Protein AF-A0A7S2JVN2-F1 (afdb_monomer_lite)

Secondary structure (DSSP, 8-state):
-PPPP-----TTGGGGEETTEEEE--TT-S--EEEETTTT-SS-B-TTTT-TTTS-SGGGS-GGGGS-BEEE-TTT--S--EE-SSSTTSTT-EEESTTTSTTPPPHHHHHHH-TTTHHHHHHHHHHHHHHHHHHHHHHHHHHHHT-SS-PPPP--BSTT-TT-EEEGGGTTEEEETTS-EEE-SSSTTHHHHHHHHHHHHHHHHHHHHHHTTT----EEEE-SSS--EEEESEES---TT--GGGSHHHHHHHH-S-EEEEEEE-SGGGSGGGHHHHHHHHHHHHHHH--TTSEEEEEEESSSEEEES-SS-EE--HHHHHHHHHHHHTS----S---HHHHIIIIIHHHHHHHHHTT--

Structure (mmCIF, N/CA/C/O backbone):
data_AF-A0A7S2JVN2-F1
#
_entry.id   AF-A0A7S2JVN2-F1
#
loop_
_atom_site.group_PDB
_atom_site.id
_atom_site.type_symbol
_atom_site.label_atom_id
_atom_site.label_alt_id
_atom_site.label_comp_id
_atom_site.label_asym_id
_atom_site.label_entity_id
_atom_site.label_seq_id
_atom_site.pdbx_PDB_ins_code
_atom_site.Cartn_x
_atom_site.Cartn_y
_atom_site.Cartn_z
_atom_site.occupancy
_atom_site.B_iso_or_equiv
_atom_site.auth_seq_id
_atom_site.auth_comp_id
_atom_site.auth_asym_id
_atom_site.auth_atom_id
_atom_site.pdbx_PDB_model_num
ATOM 1 N N . LEU A 1 1 ? -27.022 -18.948 34.892 1.00 34.59 1 LEU A N 1
ATOM 2 C CA . LEU A 1 1 ? -27.047 -17.472 34.814 1.00 34.59 1 LEU A CA 1
ATOM 3 C C . LEU A 1 1 ? -26.107 -16.962 35.900 1.00 34.59 1 LEU A C 1
ATOM 5 O O . LEU A 1 1 ? -26.545 -16.698 37.009 1.00 34.59 1 LEU A O 1
ATOM 9 N N . GLY A 1 2 ? -24.799 -17.037 35.639 1.00 32.84 2 GLY A N 1
ATOM 10 C CA . GLY A 1 2 ? -23.768 -16.648 36.603 1.00 32.84 2 GLY A CA 1
ATOM 11 C C . GLY A 1 2 ? -23.578 -15.139 36.563 1.00 32.84 2 GLY A C 1
ATOM 12 O O . GLY A 1 2 ? -23.505 -14.572 35.477 1.00 32.84 2 GLY A O 1
ATOM 13 N N . ALA A 1 3 ? -23.564 -14.510 37.735 1.00 30.84 3 ALA A N 1
ATOM 14 C CA . ALA A 1 3 ? -23.310 -13.088 37.895 1.00 30.84 3 ALA A CA 1
ATOM 15 C C . ALA A 1 3 ? -21.910 -12.738 37.366 1.00 30.84 3 ALA A C 1
ATOM 17 O O . ALA A 1 3 ? -20.922 -13.337 37.792 1.00 30.84 3 ALA A O 1
ATOM 18 N N . TRP A 1 4 ? -21.848 -11.785 36.440 1.00 44.44 4 TRP A N 1
ATOM 19 C CA . TRP A 1 4 ? -20.611 -11.141 36.014 1.00 44.44 4 TRP A CA 1
ATOM 20 C C . TRP A 1 4 ? -20.213 -10.133 37.099 1.00 44.44 4 TRP A C 1
ATOM 22 O O . TRP A 1 4 ? -21.021 -9.256 37.408 1.00 44.44 4 TRP A O 1
ATOM 32 N N . PRO A 1 5 ? -19.034 -10.243 37.731 1.00 36.88 5 PRO A N 1
ATOM 33 C CA . PRO A 1 5 ? -18.497 -9.128 38.489 1.00 36.88 5 PRO A CA 1
ATOM 34 C C . PRO A 1 5 ? -17.926 -8.117 37.485 1.00 36.88 5 PRO A C 1
ATOM 36 O O . PRO A 1 5 ? -17.448 -8.520 36.428 1.00 36.88 5 PRO A O 1
ATOM 39 N N . PHE A 1 6 ? -17.943 -6.835 37.842 1.00 42.28 6 PHE A N 1
ATOM 40 C CA . PHE A 1 6 ? -17.435 -5.692 37.069 1.00 42.28 6 PHE A CA 1
ATOM 41 C C . PHE A 1 6 ? -18.440 -5.105 36.061 1.00 42.28 6 PHE A C 1
ATOM 43 O O . PHE A 1 6 ? -18.297 -5.226 34.847 1.00 42.28 6 PHE A O 1
ATOM 50 N N . GLU A 1 7 ? -19.439 -4.386 36.589 1.00 39.34 7 GLU A N 1
ATOM 51 C CA . GLU A 1 7 ? -19.902 -3.157 35.932 1.00 39.34 7 GLU A CA 1
ATOM 52 C C . GLU A 1 7 ? -18.666 -2.271 35.719 1.00 39.34 7 GLU A C 1
ATOM 54 O O . GLU A 1 7 ? -18.156 -1.652 36.651 1.00 39.34 7 GLU A O 1
ATOM 59 N N . LEU A 1 8 ? -18.121 -2.292 34.504 1.00 50.69 8 LEU A N 1
ATOM 60 C CA . LEU A 1 8 ? -17.175 -1.290 34.036 1.00 50.69 8 LEU A CA 1
ATOM 61 C C . LEU A 1 8 ? -17.973 -0.002 33.848 1.00 50.69 8 LEU A C 1
ATOM 63 O O . LEU A 1 8 ? -18.600 0.217 32.811 1.00 50.69 8 LEU A O 1
ATOM 67 N N . GLU A 1 9 ? -18.025 0.798 34.910 1.00 47.72 9 GLU A N 1
ATOM 68 C CA . GLU A 1 9 ? -18.594 2.137 34.870 1.00 47.72 9 GLU A CA 1
ATOM 69 C C . GLU A 1 9 ? -17.938 2.912 33.716 1.00 47.72 9 GLU A C 1
ATOM 71 O O . GLU A 1 9 ? -16.727 2.842 33.494 1.00 47.72 9 GLU A O 1
ATOM 76 N N . TRP A 1 10 ? -18.782 3.571 32.929 1.00 59.94 10 TRP A N 1
ATOM 77 C CA . TRP A 1 10 ? -18.471 4.296 31.705 1.00 59.94 10 TRP A CA 1
ATOM 78 C C . TRP A 1 10 ? -17.442 5.407 31.944 1.00 59.94 10 TRP A C 1
ATOM 80 O O . TRP A 1 10 ? -17.808 6.571 32.086 1.00 59.94 10 TRP A O 1
ATOM 90 N N . HIS A 1 11 ? -16.144 5.109 31.991 1.00 59.25 11 HIS A N 1
ATOM 91 C CA . HIS A 1 11 ? -15.176 6.182 32.201 1.00 59.25 11 HIS A CA 1
ATOM 92 C C . HIS A 1 11 ? -15.047 7.036 30.925 1.00 59.25 11 HIS A C 1
ATOM 94 O O . HIS A 1 11 ? -14.363 6.676 29.972 1.00 59.25 11 HIS A O 1
ATOM 100 N N . GLY A 1 12 ? -15.758 8.166 30.897 1.00 68.62 12 GLY A N 1
ATOM 101 C CA . GLY A 1 12 ? -15.588 9.246 29.922 1.00 68.62 12 GLY A CA 1
ATOM 102 C C . GLY A 1 12 ? -16.476 9.211 28.672 1.00 68.62 12 GLY A C 1
ATOM 103 O O . GLY A 1 12 ? -16.594 10.245 28.014 1.00 68.62 12 GLY A O 1
ATOM 104 N N . LEU A 1 13 ? -17.158 8.101 28.349 1.00 77.56 13 LEU A N 1
ATOM 105 C CA . LEU A 1 13 ? -18.079 8.076 27.196 1.00 77.56 13 LEU A CA 1
ATOM 106 C C . LEU A 1 13 ? -19.384 8.845 27.433 1.00 77.56 13 LEU A C 1
ATOM 108 O O . LEU A 1 13 ? -19.990 9.292 26.463 1.00 77.56 13 LEU A O 1
ATOM 112 N N . ASP A 1 14 ? -19.813 9.026 28.684 1.00 78.06 14 ASP A N 1
ATOM 113 C CA . ASP A 1 14 ? -21.061 9.737 29.002 1.00 78.06 14 ASP A CA 1
ATOM 114 C C . ASP A 1 14 ? -21.059 11.172 28.453 1.00 78.06 14 ASP A C 1
ATOM 116 O O . ASP A 1 14 ? -22.091 11.698 28.042 1.00 78.06 14 ASP A O 1
ATOM 120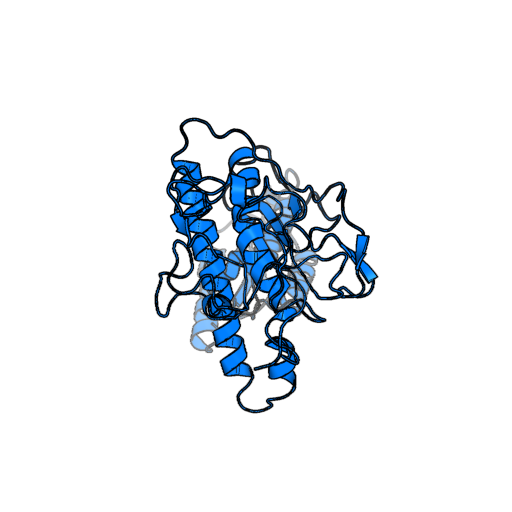 N N . ALA A 1 15 ? -19.874 11.786 28.362 1.00 81.50 15 ALA A N 1
ATOM 121 C CA . ALA A 1 15 ? -19.676 13.107 27.774 1.00 81.50 15 ALA A CA 1
ATOM 122 C C . ALA A 1 15 ? -19.863 13.143 26.242 1.00 81.50 15 ALA A C 1
ATOM 124 O O . ALA A 1 15 ? -19.844 14.222 25.652 1.00 81.50 15 ALA A O 1
ATOM 125 N N . LYS A 1 16 ? -20.009 11.984 25.591 1.00 84.38 16 LYS A N 1
ATOM 126 C CA . LYS A 1 16 ? -20.247 11.834 24.147 1.00 84.38 16 LYS A CA 1
ATOM 127 C C . LYS A 1 16 ? -21.704 11.468 23.822 1.00 84.38 16 LYS A C 1
ATOM 129 O O . LYS A 1 16 ? -22.015 11.213 22.659 1.00 84.38 16 LYS A O 1
ATOM 134 N N . LEU A 1 17 ? -22.585 11.427 24.827 1.00 86.62 17 LEU A N 1
ATOM 135 C CA . LEU A 1 17 ? -24.020 11.241 24.630 1.00 86.62 17 LEU A CA 1
ATOM 136 C C . LEU A 1 17 ? -24.676 12.555 24.177 1.00 86.62 17 LEU A C 1
ATOM 138 O O . LEU A 1 17 ? -24.645 13.553 24.895 1.00 86.62 17 LEU A O 1
ATOM 142 N N . GLU A 1 18 ? -25.330 12.533 23.021 1.00 88.81 18 GLU A N 1
ATOM 143 C CA . GLU A 1 18 ? -26.219 13.589 22.529 1.00 88.81 18 GLU A CA 1
ATOM 144 C C . GLU A 1 18 ? -27.620 12.966 22.350 1.00 88.81 18 GLU A C 1
ATOM 146 O O . GLU A 1 18 ? -27.760 11.904 21.747 1.00 88.81 18 GLU A O 1
ATOM 151 N N . ASP A 1 19 ? -28.664 13.558 22.943 1.00 88.00 19 ASP A N 1
ATOM 152 C CA . ASP A 1 19 ? -30.061 13.084 22.844 1.00 88.00 19 ASP A CA 1
ATOM 153 C C . ASP A 1 19 ? -30.266 11.570 23.091 1.00 88.00 19 ASP A C 1
ATOM 155 O O . ASP A 1 19 ? -31.069 10.896 22.440 1.00 88.00 19 ASP A O 1
ATOM 159 N N . GLY A 1 20 ? -29.535 11.016 24.065 1.00 86.12 20 GLY A N 1
ATOM 160 C CA . GLY A 1 20 ? -29.648 9.607 24.455 1.00 86.12 20 GLY A CA 1
ATOM 161 C C . GLY A 1 20 ? -28.998 8.620 23.481 1.00 86.12 20 GLY A C 1
ATOM 162 O O . GLY A 1 20 ? -29.301 7.430 23.548 1.00 86.12 20 GLY A O 1
ATOM 163 N N . HIS A 1 21 ? -28.114 9.094 22.603 1.00 89.31 21 HIS A N 1
ATOM 164 C CA . HIS A 1 21 ? -27.310 8.293 21.683 1.00 89.31 21 HIS A CA 1
ATOM 165 C C . HIS A 1 21 ? -25.850 8.734 21.765 1.00 89.31 21 HIS A C 1
ATOM 167 O O . HIS A 1 21 ? -25.559 9.887 22.068 1.00 89.31 21 HIS A O 1
ATOM 173 N N . LEU A 1 22 ? -24.914 7.824 21.514 1.00 89.94 22 LEU A N 1
ATOM 174 C CA . LEU A 1 22 ? -23.517 8.210 21.339 1.00 89.94 22 LEU A CA 1
ATOM 175 C C . LEU A 1 22 ? -23.333 8.718 19.922 1.00 89.94 22 LEU A C 1
ATOM 177 O O . LEU A 1 22 ? -23.710 8.028 18.979 1.00 89.94 22 LEU A O 1
ATOM 181 N N . VAL A 1 23 ? -22.708 9.876 19.759 1.00 88.12 23 VAL A N 1
ATOM 182 C CA . VAL A 1 23 ? -22.447 10.406 18.421 1.00 88.12 23 VAL A CA 1
ATOM 183 C C . VAL A 1 23 ? -21.019 10.069 18.024 1.00 88.12 23 VAL A C 1
ATOM 185 O O . VAL A 1 23 ? -20.055 10.680 18.490 1.00 88.12 23 VAL A O 1
ATOM 188 N N . PHE A 1 24 ? -20.874 9.080 17.144 1.00 85.06 24 PHE A N 1
ATOM 189 C CA . PHE A 1 24 ? -19.599 8.787 16.505 1.00 85.06 24 PHE A CA 1
ATOM 190 C C . PHE A 1 24 ? -19.398 9.725 15.317 1.00 85.06 24 PHE A C 1
ATOM 192 O O . PHE A 1 24 ? -20.181 9.730 14.369 1.00 85.06 24 PHE A O 1
ATOM 199 N N . ARG A 1 25 ? -18.316 10.500 15.339 1.00 80.69 25 ARG A N 1
ATOM 200 C CA . ARG A 1 25 ? -17.899 11.340 14.213 1.00 80.69 25 ARG A CA 1
ATOM 201 C C . ARG A 1 25 ? -16.566 10.799 13.712 1.00 80.69 25 ARG A C 1
ATOM 203 O O . ARG A 1 25 ? -15.567 10.970 14.415 1.00 80.69 25 ARG A O 1
ATOM 210 N N . PRO A 1 26 ? -16.517 10.127 12.546 1.00 72.81 26 PRO A N 1
ATOM 211 C CA . PRO A 1 26 ? -15.244 9.738 11.965 1.00 72.81 26 PRO A CA 1
ATOM 212 C C . PRO A 1 26 ? -14.345 10.965 11.863 1.00 72.81 26 PRO A C 1
ATOM 214 O O . PRO A 1 26 ? -14.795 12.034 11.441 1.00 72.81 26 PRO A O 1
ATOM 217 N N . MET A 1 27 ? -13.074 10.820 12.235 1.00 67.94 27 MET A N 1
ATOM 218 C CA . MET A 1 27 ? -12.103 11.887 12.013 1.00 67.94 27 MET A CA 1
ATOM 219 C C . MET A 1 27 ? -12.103 12.282 10.535 1.00 67.94 27 MET A C 1
ATOM 221 O O . MET A 1 27 ? -12.091 11.418 9.659 1.00 67.94 27 MET A O 1
ATOM 225 N N . GLY A 1 28 ? -12.157 13.583 10.255 1.00 58.00 28 GLY A N 1
ATOM 226 C CA . GLY A 1 28 ? -12.327 14.061 8.884 1.00 58.00 28 GLY A CA 1
ATOM 227 C C . GLY A 1 28 ? -13.785 14.287 8.466 1.00 5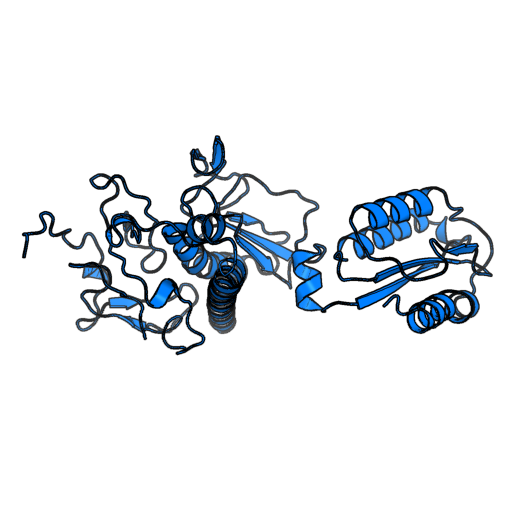8.00 28 GLY A C 1
ATOM 228 O O . GLY A 1 28 ? -14.013 14.775 7.361 1.00 58.00 28 GLY A O 1
ATOM 229 N N . SER A 1 29 ? -14.780 13.972 9.308 1.00 66.31 29 SER A N 1
ATOM 230 C CA . SER A 1 29 ? -16.203 14.094 8.972 1.00 66.31 29 SER A CA 1
ATOM 231 C C . SER A 1 29 ? -16.989 15.067 9.835 1.00 66.31 29 SER A C 1
ATOM 233 O O . SER A 1 29 ? -16.901 15.073 11.058 1.00 66.31 29 SER A O 1
ATOM 235 N N . LEU A 1 30 ? -17.810 15.878 9.161 1.00 68.31 30 LEU A N 1
ATOM 236 C CA . LEU A 1 30 ? -18.857 16.682 9.792 1.00 68.31 30 LEU A CA 1
ATOM 237 C C . LEU A 1 30 ? -20.128 15.858 10.046 1.00 68.31 30 LEU A C 1
ATOM 239 O O . LEU A 1 30 ? -21.019 16.315 10.762 1.00 68.31 30 LEU A O 1
ATOM 243 N N . VAL A 1 31 ? -20.216 14.659 9.460 1.00 78.12 31 VAL A N 1
ATOM 244 C CA . VAL A 1 31 ? -21.341 13.743 9.636 1.00 78.12 31 VAL A CA 1
ATOM 245 C C . VAL A 1 31 ? -21.119 12.940 10.913 1.00 78.12 31 VAL A C 1
ATOM 247 O O . VAL A 1 31 ? -20.130 12.219 11.045 1.00 78.12 31 VAL A O 1
ATOM 250 N N . GLY A 1 32 ? -22.047 13.091 11.855 1.00 83.69 32 GLY A N 1
ATOM 251 C CA . GLY A 1 32 ? -22.170 12.209 13.007 1.00 83.69 32 GLY A CA 1
ATOM 252 C C . GLY A 1 32 ? -23.074 11.027 12.690 1.00 83.69 32 GLY A C 1
ATOM 253 O O . GLY A 1 32 ? -24.035 11.158 11.932 1.00 83.69 32 GLY A O 1
ATOM 254 N N . TYR A 1 33 ? -22.749 9.884 13.275 1.00 87.94 33 TYR A N 1
ATOM 255 C CA . TYR A 1 33 ? -23.553 8.676 13.245 1.00 87.94 33 TYR A CA 1
ATOM 256 C C . TYR A 1 33 ? -24.020 8.356 14.656 1.00 87.94 33 TYR A C 1
ATOM 258 O O . TYR A 1 33 ? -23.214 8.332 15.591 1.00 87.94 33 TYR A O 1
ATOM 266 N N . ASP A 1 34 ? -25.311 8.076 14.782 1.00 91.75 34 ASP A N 1
ATOM 267 C CA . ASP A 1 34 ? -25.925 7.760 16.062 1.00 91.75 34 ASP A CA 1
ATOM 268 C C . ASP A 1 34 ? -25.699 6.291 16.397 1.00 91.75 34 ASP A C 1
ATOM 270 O O . ASP A 1 34 ? -26.094 5.376 15.671 1.00 91.75 34 ASP A O 1
ATOM 274 N N . TYR A 1 35 ? -25.041 6.077 17.524 1.00 91.38 35 TYR A N 1
ATOM 275 C CA . TYR A 1 35 ? -24.748 4.776 18.085 1.00 91.38 35 TYR A CA 1
ATOM 276 C C . TYR A 1 35 ? -25.598 4.576 19.345 1.00 91.38 35 TYR A C 1
ATOM 278 O O . TYR A 1 35 ? -25.913 5.544 20.048 1.00 91.38 35 TYR A O 1
ATOM 286 N N . PRO A 1 36 ? -25.985 3.330 19.675 1.00 90.69 36 PRO A N 1
ATOM 287 C CA . PRO A 1 36 ? -26.742 3.062 20.892 1.00 90.69 36 PRO A CA 1
ATOM 288 C C . PRO A 1 36 ? -26.035 3.642 22.119 1.00 90.69 36 PRO A C 1
ATOM 290 O O . PRO A 1 36 ? -24.828 3.469 22.261 1.00 90.69 36 PRO A O 1
ATOM 293 N N . ALA A 1 37 ? -26.778 4.244 23.053 1.00 87.31 37 ALA A N 1
ATOM 294 C CA . ALA A 1 37 ? -26.202 4.752 24.303 1.00 87.31 37 ALA A CA 1
ATOM 295 C C . ALA A 1 37 ? -25.486 3.687 25.137 1.00 87.31 37 ALA A C 1
ATOM 297 O O . ALA A 1 37 ? -24.803 4.047 26.080 1.00 87.31 37 ALA A O 1
ATOM 298 N N . ASN A 1 38 ? -25.649 2.397 24.820 1.00 83.94 38 ASN A N 1
ATOM 299 C CA . ASN A 1 38 ? -24.933 1.299 25.455 1.00 83.94 38 ASN A CA 1
ATOM 300 C C . ASN A 1 38 ? -23.818 0.660 24.606 1.00 83.94 38 ASN A C 1
ATOM 302 O O . ASN A 1 38 ? -23.371 -0.447 24.912 1.00 83.94 38 ASN A O 1
ATOM 306 N N . TYR A 1 39 ? -23.387 1.321 23.532 1.00 88.12 39 TYR A N 1
ATOM 307 C CA . TYR A 1 39 ? -22.397 0.799 22.595 1.00 88.12 39 TYR A CA 1
ATOM 308 C C . TYR A 1 39 ? -21.064 0.461 23.276 1.00 88.12 39 TYR A C 1
ATOM 310 O O . TYR A 1 39 ? -20.463 1.283 23.965 1.00 88.12 39 TYR A O 1
ATOM 318 N N . GLY A 1 40 ? -20.607 -0.775 23.079 1.00 83.75 40 GLY A N 1
ATOM 319 C CA . GLY A 1 40 ? -19.377 -1.289 23.675 1.00 83.75 40 GLY A CA 1
ATOM 320 C C . GLY A 1 40 ? -19.478 -1.624 25.167 1.00 83.75 40 GLY A C 1
ATOM 321 O O . GLY A 1 40 ? -18.525 -2.175 25.711 1.00 83.75 40 GLY A O 1
ATOM 322 N N . ASN A 1 41 ? -20.599 -1.344 25.841 1.00 78.94 41 ASN A N 1
ATOM 323 C CA . ASN A 1 41 ? -20.724 -1.477 27.295 1.00 78.94 41 ASN A CA 1
ATOM 324 C C . ASN A 1 41 ? -21.686 -2.606 27.724 1.00 78.94 41 ASN A C 1
ATOM 326 O O . ASN A 1 41 ? -22.509 -3.089 26.942 1.00 78.94 41 ASN A O 1
ATOM 330 N N . ILE A 1 42 ? -21.605 -2.988 29.005 1.00 69.25 42 ILE A N 1
ATOM 331 C CA . ILE A 1 42 ? -22.520 -3.835 29.791 1.00 69.25 42 ILE A CA 1
ATOM 332 C C . ILE A 1 42 ? -22.463 -5.318 29.415 1.00 69.25 42 ILE A C 1
ATOM 334 O O . ILE A 1 42 ? -22.641 -6.186 30.268 1.00 69.25 42 ILE A O 1
ATOM 338 N N . GLN A 1 43 ? -22.198 -5.635 28.152 1.00 79.31 43 GLN A N 1
ATOM 339 C CA . GLN A 1 43 ? -22.115 -7.005 27.673 1.00 79.31 43 GLN A CA 1
ATOM 340 C C . GLN A 1 43 ? -21.315 -7.115 26.379 1.00 79.31 43 GLN A C 1
ATOM 342 O O . GLN A 1 43 ? -21.223 -6.192 25.568 1.00 79.31 43 GLN A O 1
ATOM 347 N N . CYS A 1 44 ? -20.812 -8.318 26.161 1.00 85.50 44 CYS A N 1
ATOM 348 C CA . CYS A 1 44 ? -20.265 -8.743 24.891 1.00 85.50 44 CYS A CA 1
ATOM 349 C C . CYS A 1 44 ? -21.353 -8.819 23.822 1.00 85.50 44 CYS A C 1
ATOM 351 O O . CYS A 1 44 ? -22.289 -9.612 23.936 1.00 85.50 44 CYS A O 1
ATOM 353 N N . LYS A 1 45 ? -21.225 -8.002 22.775 1.00 89.06 45 LYS A N 1
ATOM 354 C CA . LYS A 1 45 ? -22.165 -7.966 21.651 1.00 89.06 45 LYS A CA 1
ATOM 355 C C . LYS A 1 45 ? -21.443 -7.552 20.373 1.00 89.06 45 LYS A C 1
ATOM 357 O O . LYS A 1 45 ? -20.422 -6.874 20.428 1.00 89.06 45 LYS A O 1
ATOM 362 N N . ALA A 1 46 ? -21.990 -7.958 19.230 1.00 90.06 46 ALA A N 1
ATOM 363 C CA . ALA A 1 46 ? -21.689 -7.363 17.933 1.00 90.06 46 ALA A CA 1
ATOM 364 C C . ALA A 1 46 ? -22.199 -5.914 17.907 1.00 90.06 46 ALA A C 1
ATOM 366 O O . ALA A 1 46 ? -23.303 -5.632 17.439 1.00 90.06 46 ALA A O 1
ATOM 367 N N . HIS A 1 47 ? -21.451 -5.016 18.548 1.00 89.88 47 HIS A N 1
ATOM 368 C CA . HIS A 1 47 ? -21.882 -3.638 18.790 1.00 89.88 47 HIS A CA 1
ATOM 369 C C . HIS A 1 47 ? -21.952 -2.818 17.509 1.00 89.88 47 HIS A C 1
ATOM 371 O O . HIS A 1 47 ? -22.775 -1.918 17.426 1.00 89.88 47 HIS A O 1
ATOM 377 N N . ASP A 1 48 ? -21.132 -3.154 16.517 1.00 89.12 48 ASP A N 1
ATOM 378 C CA . ASP A 1 48 ? -21.084 -2.470 15.229 1.00 89.12 48 ASP A CA 1
ATOM 379 C C . ASP A 1 48 ? -22.115 -2.974 14.217 1.00 89.12 48 ASP A C 1
ATOM 381 O O . ASP A 1 48 ? -22.332 -2.329 13.198 1.00 89.12 48 ASP A O 1
ATOM 385 N N . LEU A 1 49 ? -22.736 -4.132 14.451 1.00 91.38 49 LEU A N 1
ATOM 386 C CA . LEU A 1 49 ? -23.569 -4.796 13.454 1.00 91.38 49 LEU A CA 1
ATOM 387 C C . LEU A 1 49 ? -24.709 -3.891 12.963 1.00 91.38 49 LEU A C 1
ATOM 389 O O . LEU A 1 49 ? -25.525 -3.426 13.760 1.00 91.38 49 LEU A O 1
ATOM 393 N N . ASN A 1 50 ? -24.802 -3.713 11.641 1.00 91.69 50 ASN A N 1
ATOM 394 C CA . ASN A 1 50 ? -25.767 -2.841 10.965 1.00 91.69 50 A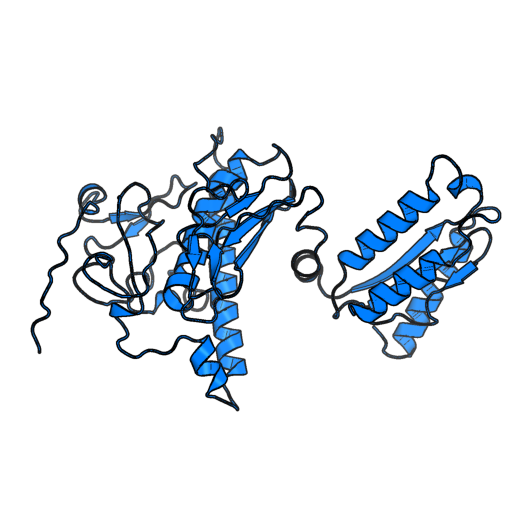SN A CA 1
ATOM 395 C C . ASN A 1 50 ? -25.627 -1.345 11.299 1.00 91.69 50 ASN A C 1
ATOM 397 O O . ASN A 1 50 ? -26.562 -0.587 11.043 1.00 91.69 50 ASN A O 1
ATOM 401 N N . LEU A 1 51 ? -24.491 -0.909 11.860 1.00 89.88 51 LEU A N 1
ATOM 402 C CA . LEU A 1 51 ? -24.225 0.501 12.137 1.00 89.88 51 LEU A CA 1
ATOM 403 C C . LEU A 1 51 ? -23.338 1.144 11.056 1.00 89.88 51 LEU A C 1
ATOM 405 O O . LEU A 1 51 ? -22.327 0.564 10.639 1.00 89.88 51 LEU A O 1
ATOM 409 N N . PRO A 1 52 ? -23.681 2.362 10.610 1.00 86.00 52 PRO A N 1
ATOM 410 C CA . PRO A 1 52 ? -22.876 3.108 9.657 1.00 86.00 52 PRO A CA 1
ATOM 411 C C . PRO A 1 52 ? -21.597 3.651 10.310 1.00 86.00 52 PRO A C 1
ATOM 413 O O . PRO A 1 52 ? -21.550 3.823 11.523 1.00 86.00 52 PRO A O 1
ATOM 416 N N . PRO A 1 53 ? -20.559 3.992 9.529 1.00 76.25 53 PRO A N 1
ATOM 417 C CA . PRO A 1 53 ? -20.510 3.880 8.072 1.00 76.25 53 PRO A CA 1
ATOM 418 C C . PRO A 1 53 ? -19.990 2.524 7.573 1.00 76.25 53 PRO A C 1
ATOM 420 O O . PRO A 1 53 ? -19.973 2.281 6.375 1.00 76.25 53 PRO A O 1
ATOM 423 N N . VAL A 1 54 ? -19.456 1.659 8.439 1.00 79.94 54 VAL A N 1
ATOM 424 C CA . VAL A 1 54 ? -18.750 0.442 7.988 1.00 79.94 54 VAL A CA 1
ATOM 425 C C . VAL A 1 54 ? -19.674 -0.764 7.862 1.00 79.94 54 VAL A C 1
ATOM 427 O O . VAL A 1 54 ? -19.548 -1.569 6.937 1.00 79.94 54 VAL A O 1
ATOM 430 N N . CYS A 1 55 ? -20.533 -0.937 8.856 1.00 86.25 55 CYS A N 1
ATOM 431 C CA . CYS A 1 55 ? -21.182 -2.203 9.154 1.00 86.25 55 CYS A CA 1
ATOM 432 C C . CYS A 1 55 ? -22.646 -2.233 8.712 1.00 86.25 55 CYS A C 1
ATOM 434 O O . CYS A 1 55 ? -23.377 -3.147 9.077 1.00 86.25 55 CYS A O 1
ATOM 436 N N . ASP A 1 56 ? -23.056 -1.250 7.911 1.00 88.31 56 ASP A N 1
ATOM 437 C CA . ASP A 1 56 ? -24.372 -1.067 7.298 1.00 88.31 56 ASP A CA 1
ATOM 438 C C . ASP A 1 56 ? -24.399 -1.456 5.804 1.00 88.31 56 ASP A C 1
ATOM 440 O O . ASP A 1 56 ? -25.321 -1.092 5.080 1.00 88.31 56 ASP A O 1
ATOM 444 N N . GLN A 1 57 ? -23.398 -2.203 5.328 1.00 83.12 57 GLN A N 1
ATOM 445 C CA . GLN A 1 57 ? -23.205 -2.566 3.914 1.00 83.12 57 GLN A CA 1
ATOM 446 C C . GLN A 1 57 ? -23.688 -3.995 3.587 1.00 83.12 57 GLN A C 1
ATOM 448 O O . GLN A 1 57 ? -23.382 -4.544 2.529 1.00 83.12 57 GLN A O 1
ATOM 453 N N . GLY A 1 58 ? -24.442 -4.631 4.489 1.00 83.75 58 GLY A N 1
ATOM 454 C CA . GLY A 1 58 ? -24.960 -5.986 4.289 1.00 83.75 58 GLY A CA 1
ATOM 455 C C . GLY A 1 58 ? -23.837 -7.010 4.104 1.00 83.75 58 GLY A C 1
ATOM 456 O O . GLY A 1 58 ? -22.943 -7.106 4.939 1.00 83.75 58 GLY A O 1
ATOM 457 N N . SER A 1 59 ? -23.864 -7.772 3.005 1.00 78.44 59 SER A N 1
ATOM 458 C CA . SER A 1 59 ? -22.832 -8.779 2.703 1.00 78.44 59 SER A CA 1
ATOM 459 C C . SER A 1 59 ? -21.441 -8.196 2.453 1.00 78.44 59 SER A C 1
ATOM 461 O O . SER A 1 59 ? -20.464 -8.937 2.524 1.00 78.44 59 SER A O 1
ATOM 463 N N . ASP A 1 60 ? -21.354 -6.897 2.158 1.00 72.06 60 ASP A N 1
ATOM 464 C CA . ASP A 1 60 ? -20.088 -6.204 1.910 1.00 72.06 60 ASP A CA 1
ATOM 465 C C . ASP A 1 60 ? -19.481 -5.632 3.204 1.00 72.06 60 ASP A C 1
ATOM 467 O O . ASP A 1 60 ? -18.376 -5.081 3.194 1.00 72.06 60 ASP A O 1
ATOM 471 N N . SER A 1 61 ? -20.180 -5.757 4.339 1.00 79.31 61 SER A N 1
ATOM 472 C CA . SER A 1 61 ? -19.638 -5.355 5.632 1.00 79.31 61 SER A CA 1
ATOM 473 C C . SER A 1 61 ? -18.517 -6.297 6.083 1.00 79.31 61 SER A C 1
ATOM 475 O O . SER A 1 61 ? -18.598 -7.515 5.906 1.00 79.31 61 SER A O 1
ATOM 477 N N . PRO A 1 62 ? -17.457 -5.762 6.711 1.00 74.31 62 PRO A N 1
ATOM 478 C CA . PRO A 1 62 ? -16.389 -6.582 7.262 1.00 74.31 62 PRO A CA 1
ATOM 479 C C . PRO A 1 62 ? -16.918 -7.596 8.264 1.00 74.31 62 PRO A C 1
ATOM 481 O O . PRO A 1 62 ? -17.723 -7.274 9.131 1.00 74.31 62 PRO A O 1
ATOM 484 N N . SER A 1 63 ? -16.385 -8.811 8.227 1.00 74.56 63 SER A N 1
ATOM 485 C CA . SER A 1 63 ? -16.839 -9.882 9.119 1.00 74.56 63 SER A CA 1
ATOM 486 C C . SER A 1 63 ? -16.572 -9.614 10.606 1.00 74.56 63 SER A C 1
ATOM 488 O O . SER A 1 63 ? -17.208 -10.238 11.446 1.00 74.56 63 SER A O 1
ATOM 490 N N . TRP A 1 64 ? -15.689 -8.669 10.964 1.00 76.56 64 TRP A N 1
ATOM 491 C CA . TRP A 1 64 ? -15.546 -8.237 12.360 1.00 76.56 64 TRP A CA 1
ATOM 492 C C . TRP A 1 64 ? -16.787 -7.485 12.881 1.00 76.56 64 TRP A C 1
ATOM 494 O O . TRP A 1 64 ? -16.973 -7.415 14.090 1.00 76.56 64 TRP A O 1
ATOM 504 N N . CYS A 1 65 ? -17.664 -6.962 12.012 1.00 84.94 65 CYS A N 1
ATOM 505 C CA . CYS A 1 65 ? -18.895 -6.268 12.413 1.00 84.94 65 CYS A CA 1
ATOM 506 C C . CYS A 1 65 ? -19.863 -7.174 13.190 1.00 84.94 65 CYS A C 1
ATOM 508 O O . CYS A 1 65 ? -20.616 -6.698 14.037 1.00 84.94 65 CYS A O 1
ATOM 510 N N . GLU A 1 66 ? -19.849 -8.476 12.896 1.00 85.62 66 GLU A N 1
ATOM 511 C CA . GLU A 1 66 ? -20.696 -9.488 13.539 1.00 85.62 66 GLU A CA 1
ATOM 512 C C . GLU A 1 66 ? -20.088 -10.043 14.833 1.00 85.62 66 GLU A C 1
ATOM 514 O O . GLU A 1 66 ? -20.698 -10.865 15.519 1.00 85.62 66 GLU A O 1
ATOM 519 N N . GLU A 1 67 ? -18.881 -9.614 15.191 1.00 83.75 67 GLU A N 1
ATOM 520 C CA . GLU A 1 67 ? -18.158 -10.206 16.302 1.00 83.75 67 GLU A CA 1
ATOM 521 C C . GLU A 1 67 ? -18.422 -9.503 17.618 1.00 83.75 67 GLU A C 1
ATOM 523 O O . GLU A 1 67 ? -18.438 -8.278 17.717 1.00 83.75 67 GLU A O 1
ATOM 528 N N . ALA A 1 68 ? -18.576 -10.310 18.665 1.00 87.50 68 ALA A N 1
ATOM 529 C CA . ALA A 1 68 ? -18.770 -9.788 19.998 1.00 87.50 68 ALA A CA 1
ATOM 530 C C . ALA A 1 68 ? -17.482 -9.172 20.553 1.00 87.50 68 ALA A C 1
ATOM 532 O O . ALA A 1 68 ? -16.437 -9.824 20.597 1.00 87.50 68 ALA A O 1
ATOM 533 N N . TRP A 1 69 ? -17.590 -7.939 21.040 1.00 87.81 69 TRP A N 1
ATOM 534 C CA . TRP A 1 69 ? -16.548 -7.244 21.789 1.00 87.81 69 TRP A CA 1
ATOM 535 C C . TRP A 1 69 ? -17.163 -6.417 22.923 1.00 87.81 69 TRP A C 1
ATOM 537 O O . TRP A 1 69 ? -18.386 -6.283 23.019 1.00 87.81 69 TRP A O 1
ATOM 547 N N . CYS A 1 70 ? -16.323 -5.898 23.815 1.00 87.25 70 CYS A N 1
ATOM 548 C CA . CYS A 1 70 ? -16.703 -4.884 24.798 1.00 87.25 70 CYS A CA 1
ATOM 549 C C . CYS A 1 70 ? -15.510 -3.976 25.124 1.00 87.25 70 CYS A C 1
ATOM 551 O O . CYS A 1 70 ? -14.355 -4.335 24.866 1.00 87.25 70 CYS A O 1
ATOM 553 N N . TYR A 1 71 ? -15.791 -2.793 25.669 1.00 86.44 71 TYR A N 1
ATOM 554 C CA . TYR A 1 71 ? -14.784 -1.968 26.323 1.00 86.44 71 TYR A CA 1
ATOM 555 C C . TYR A 1 71 ? -14.282 -2.669 27.593 1.00 86.44 71 TYR A C 1
ATOM 557 O O . TYR A 1 71 ? -15.033 -3.376 28.270 1.00 86.44 71 TYR A O 1
ATOM 565 N N . VAL A 1 72 ? -12.989 -2.525 27.875 1.00 81.75 72 VAL A N 1
ATOM 566 C CA . VAL A 1 72 ? -12.267 -3.206 28.951 1.00 81.75 72 VAL A CA 1
ATOM 567 C C . VAL A 1 72 ? -11.327 -2.238 29.654 1.00 81.75 72 VAL A C 1
ATOM 569 O O . VAL A 1 72 ? -10.748 -1.353 29.031 1.00 81.75 72 VAL A O 1
ATOM 572 N N . ASP A 1 73 ? -11.121 -2.460 30.947 1.00 79.62 73 ASP A N 1
ATOM 573 C CA . ASP A 1 73 ? -10.040 -1.822 31.691 1.00 79.62 73 ASP A CA 1
ATOM 574 C C . ASP A 1 73 ? -8.779 -2.682 31.580 1.00 79.62 73 ASP A C 1
ATOM 576 O O . ASP A 1 73 ? -8.699 -3.778 32.138 1.00 79.62 73 ASP A O 1
ATOM 580 N N . VAL A 1 74 ? -7.791 -2.176 30.847 1.00 76.19 74 VAL A N 1
ATOM 581 C CA . VAL A 1 74 ? -6.508 -2.852 30.603 1.00 76.19 74 VAL A CA 1
ATOM 582 C C . VAL A 1 74 ? -5.636 -2.985 31.852 1.00 76.19 74 VAL A C 1
ATOM 584 O O . VAL A 1 74 ? -4.758 -3.844 31.884 1.00 76.19 74 VAL A O 1
ATOM 587 N N . ASN A 1 75 ? -5.879 -2.193 32.899 1.00 79.38 75 ASN A N 1
ATOM 588 C CA . ASN A 1 75 ? -5.157 -2.307 34.167 1.00 79.38 75 ASN A CA 1
ATOM 589 C C . ASN A 1 75 ? -5.711 -3.444 35.035 1.00 79.38 75 ASN A C 1
ATOM 591 O O . ASN A 1 75 ? -4.982 -4.023 35.840 1.00 79.38 75 ASN A O 1
ATOM 595 N N . ASN A 1 76 ? -6.990 -3.783 34.850 1.00 74.62 76 ASN A N 1
ATOM 596 C CA . ASN A 1 76 ? -7.692 -4.822 35.606 1.00 74.62 76 ASN A CA 1
ATOM 597 C C . ASN A 1 76 ? -8.007 -6.081 34.775 1.00 74.62 76 ASN A C 1
ATOM 599 O O . ASN A 1 76 ? -8.490 -7.077 35.318 1.00 74.62 76 ASN A O 1
ATOM 603 N N . CYS A 1 77 ? -7.707 -6.074 33.473 1.00 66.38 77 CYS A N 1
ATOM 604 C CA . CYS A 1 77 ? -7.949 -7.177 32.550 1.00 66.38 77 CYS A CA 1
ATOM 605 C C . CYS A 1 77 ? -6.686 -7.478 31.724 1.00 66.38 77 CYS A C 1
ATOM 607 O O . CYS A 1 77 ? -6.312 -6.711 30.840 1.00 66.38 77 CYS A O 1
ATOM 609 N N . ASN A 1 78 ? -6.036 -8.620 31.983 1.00 67.81 78 ASN A N 1
ATOM 610 C CA . ASN A 1 78 ? -4.856 -9.067 31.230 1.00 67.81 78 ASN A CA 1
ATOM 611 C C . ASN A 1 78 ? -5.261 -9.716 29.893 1.00 67.81 78 ASN A C 1
ATOM 613 O O . ASN A 1 78 ? -5.112 -10.924 29.698 1.00 67.81 78 ASN A O 1
ATOM 617 N N . VAL A 1 79 ? -5.837 -8.916 28.998 1.00 70.75 79 VAL A N 1
ATOM 618 C CA . VAL A 1 79 ? -6.301 -9.333 27.669 1.00 70.75 79 VAL A CA 1
ATOM 619 C C . VAL A 1 79 ? -5.658 -8.479 26.587 1.00 70.75 79 VAL A C 1
ATOM 621 O O . VAL A 1 79 ? -5.279 -7.332 26.816 1.00 70.75 79 VAL A O 1
ATOM 624 N N . VAL A 1 80 ? -5.573 -9.028 25.375 1.00 71.44 80 VAL A N 1
ATOM 625 C CA . VAL A 1 80 ? -5.223 -8.229 24.199 1.00 71.44 80 VAL A CA 1
ATOM 626 C C . VAL A 1 80 ? -6.341 -7.216 23.976 1.00 71.44 80 VAL A C 1
ATOM 628 O O . VAL A 1 80 ? -7.494 -7.594 23.758 1.00 71.44 80 VAL A O 1
ATOM 631 N N . ALA A 1 81 ? -6.003 -5.935 24.062 1.00 76.44 81 ALA A N 1
ATOM 632 C CA . ALA A 1 81 ? -6.932 -4.830 23.902 1.00 76.44 81 ALA A CA 1
ATOM 633 C C . ALA A 1 81 ? -6.342 -3.773 22.967 1.00 76.44 81 ALA A C 1
ATOM 635 O O . ALA A 1 81 ? -5.130 -3.706 22.753 1.00 76.44 81 ALA A O 1
ATOM 636 N N . SER A 1 82 ? -7.202 -2.945 22.387 1.00 80.56 82 SER A N 1
ATOM 637 C CA . SER A 1 82 ? -6.797 -1.853 21.504 1.00 80.56 82 SER A CA 1
ATOM 638 C C . SER A 1 82 ? -7.484 -0.563 21.899 1.00 80.56 82 SER A C 1
ATOM 640 O O . SER A 1 82 ? -8.649 -0.569 22.297 1.00 80.56 82 SER A O 1
ATOM 642 N N . GLN A 1 83 ? -6.744 0.539 21.800 1.00 81.50 83 GLN A N 1
ATOM 643 C CA . GLN A 1 83 ? -7.282 1.858 22.093 1.00 81.50 83 GLN A CA 1
ATOM 644 C C . GLN A 1 83 ? -8.335 2.222 21.043 1.00 81.50 83 GLN A C 1
ATOM 646 O O . GLN A 1 83 ? -8.156 2.006 19.840 1.00 81.50 83 GLN A O 1
ATOM 651 N N . SER A 1 84 ? -9.451 2.774 21.499 1.00 82.94 84 SER A N 1
ATOM 652 C CA . SER A 1 84 ? -10.524 3.243 20.638 1.00 82.94 84 SER A CA 1
ATOM 653 C C . SER A 1 84 ? -10.101 4.502 19.886 1.00 82.94 84 SER A C 1
ATOM 655 O O . SER A 1 84 ? -9.754 5.511 20.491 1.00 82.94 84 SER A O 1
ATOM 657 N N . LYS A 1 85 ? -10.195 4.472 18.554 1.00 82.00 85 LYS A N 1
ATOM 658 C CA . LYS A 1 85 ? -10.083 5.674 17.707 1.00 82.00 85 LYS A CA 1
ATOM 659 C C . LYS A 1 85 ? -11.449 6.259 17.323 1.00 82.00 85 LYS A C 1
ATOM 661 O O . LYS A 1 85 ? -11.506 7.292 16.670 1.00 82.00 85 LYS A O 1
ATOM 666 N N . PHE A 1 86 ? -12.542 5.623 17.762 1.00 78.62 86 PHE A N 1
ATOM 667 C CA . PHE A 1 86 ? -13.907 6.129 17.576 1.00 78.62 86 PHE A CA 1
ATOM 668 C C . PHE A 1 86 ? -14.199 7.333 18.477 1.00 78.62 86 PHE A C 1
ATOM 670 O O . PHE A 1 86 ? -14.893 8.258 18.069 1.00 78.62 86 PHE A O 1
ATOM 677 N N . PHE A 1 87 ? -13.633 7.332 19.686 1.00 82.06 87 PHE A N 1
ATOM 678 C CA . PHE A 1 87 ? -13.758 8.417 20.659 1.00 82.06 87 PHE A CA 1
ATOM 679 C C . PHE A 1 87 ? -12.355 8.843 21.112 1.00 82.06 87 PHE A C 1
ATOM 681 O O . PHE A 1 87 ? -11.951 8.535 22.228 1.00 82.06 87 PHE A O 1
ATOM 688 N N . PRO A 1 88 ? -11.583 9.491 20.222 1.00 73.69 88 PRO A N 1
ATOM 689 C CA . PRO A 1 88 ? -10.156 9.743 20.421 1.00 73.69 88 PRO A CA 1
ATOM 690 C C . PRO A 1 88 ? -9.854 10.721 21.565 1.00 73.69 88 PRO A C 1
ATOM 692 O O . PRO A 1 88 ? -8.753 10.681 22.099 1.00 73.69 88 PRO A O 1
ATOM 695 N N . ASP A 1 89 ? -10.819 11.561 21.955 1.00 77.69 89 ASP A N 1
ATOM 696 C CA . ASP A 1 89 ? -10.682 12.483 23.096 1.00 77.69 89 ASP A CA 1
ATOM 697 C C . ASP A 1 89 ? -11.054 11.837 24.442 1.00 77.69 89 ASP A C 1
ATOM 699 O O . ASP A 1 89 ? -11.092 12.523 25.462 1.00 77.69 89 ASP A O 1
ATOM 703 N N . VAL A 1 90 ? -11.439 10.556 24.443 1.00 82.50 90 VAL A N 1
ATOM 704 C CA . VAL A 1 90 ? -11.703 9.810 25.674 1.00 82.50 90 VAL A CA 1
ATOM 705 C C . VAL A 1 90 ? -10.441 9.037 26.021 1.00 82.50 90 VAL A C 1
ATOM 707 O O . VAL A 1 90 ? -10.108 8.034 25.382 1.00 82.50 90 VAL A O 1
ATOM 710 N N . ASP A 1 91 ? -9.742 9.530 27.037 1.00 78.38 91 ASP A N 1
ATOM 711 C CA . ASP A 1 91 ? -8.535 8.897 27.549 1.00 78.38 91 ASP A CA 1
ATOM 712 C C . ASP A 1 91 ? -8.831 7.484 28.072 1.00 78.38 91 ASP A C 1
ATOM 714 O O . ASP A 1 91 ? -9.907 7.200 28.601 1.00 78.38 91 ASP A O 1
ATOM 718 N N . ASP A 1 92 ? -7.854 6.590 27.907 1.00 77.69 92 ASP A N 1
ATOM 719 C CA . ASP A 1 92 ? -7.870 5.214 28.416 1.00 77.69 92 ASP A CA 1
ATOM 720 C C . ASP A 1 92 ? -9.071 4.340 28.001 1.00 77.69 92 ASP A C 1
ATOM 722 O O . ASP A 1 92 ? -9.402 3.347 28.650 1.00 77.69 92 ASP A O 1
ATOM 726 N N . LEU A 1 93 ? -9.694 4.647 26.861 1.00 83.94 93 LEU A N 1
ATOM 727 C CA . LEU A 1 93 ? -10.774 3.839 26.305 1.00 83.94 93 LEU A CA 1
ATOM 728 C C . LEU A 1 93 ? -10.241 2.684 25.441 1.00 83.94 93 LEU A C 1
ATOM 730 O O . LEU A 1 93 ? -9.897 2.872 24.270 1.00 83.94 93 LEU A O 1
ATOM 734 N N . TYR A 1 94 ? -10.237 1.467 25.987 1.00 83.44 94 TYR A N 1
ATOM 735 C CA . TYR A 1 94 ? -9.759 0.258 25.305 1.00 83.44 94 TYR A CA 1
ATOM 736 C C . TYR A 1 94 ? -10.868 -0.765 25.102 1.00 83.44 94 TYR A C 1
ATOM 738 O O . TYR A 1 94 ? -11.703 -0.958 25.976 1.00 83.44 94 TYR A O 1
ATOM 746 N N . TYR A 1 95 ? -10.865 -1.464 23.968 1.00 84.31 95 TYR A N 1
ATOM 747 C CA . TYR A 1 95 ? -11.786 -2.570 23.697 1.00 84.31 95 TYR A CA 1
ATOM 748 C C . TYR A 1 95 ? -11.044 -3.876 23.436 1.00 84.31 95 TYR A C 1
ATOM 750 O O . TYR A 1 95 ? -9.891 -3.878 23.000 1.00 84.31 95 TYR A O 1
ATOM 758 N N . SER A 1 96 ? -11.723 -4.996 23.681 1.00 82.19 96 SER A N 1
ATOM 759 C CA . SER A 1 96 ? -11.195 -6.329 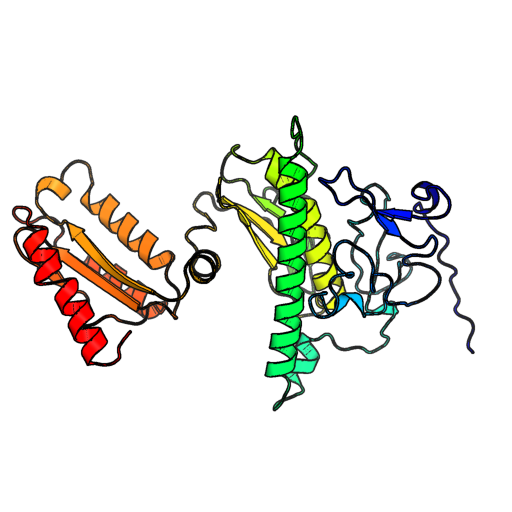23.403 1.00 82.19 96 SER A CA 1
ATOM 760 C C . SER A 1 96 ? -12.261 -7.254 22.824 1.00 82.19 96 SER A C 1
ATOM 762 O O . SER A 1 96 ? -13.357 -7.399 23.368 1.00 82.19 96 SER A O 1
ATOM 764 N N . TYR A 1 97 ? -11.902 -7.938 21.737 1.00 81.81 97 TYR A N 1
ATOM 765 C CA . TYR A 1 97 ? -12.662 -9.074 21.207 1.00 81.81 97 TYR A CA 1
ATOM 766 C C . TYR A 1 97 ? -12.375 -10.367 21.988 1.00 81.81 97 TYR A C 1
ATOM 768 O O . TYR A 1 97 ? -13.232 -11.250 22.075 1.00 81.81 97 TYR A O 1
ATOM 776 N N . ALA A 1 98 ? -11.177 -10.481 22.576 1.00 76.31 98 ALA A N 1
ATOM 777 C CA . ALA A 1 98 ? -10.732 -11.672 23.295 1.00 76.31 98 ALA A CA 1
ATOM 778 C C . ALA A 1 98 ? -11.536 -11.900 24.585 1.00 76.31 98 ALA A C 1
ATOM 780 O O . ALA A 1 98 ? -11.872 -13.039 24.904 1.00 76.31 98 ALA A O 1
ATOM 781 N N . THR A 1 99 ? -11.923 -10.827 25.284 1.00 75.88 99 THR A N 1
ATOM 782 C CA . THR A 1 99 ? -12.772 -10.900 26.490 1.00 75.88 99 THR A CA 1
ATOM 783 C C . THR A 1 99 ? -14.117 -11.569 26.220 1.00 75.88 99 THR A C 1
ATOM 785 O O . THR A 1 99 ? -14.629 -12.318 27.050 1.00 75.88 99 THR A O 1
ATOM 788 N N . CYS A 1 100 ? -14.680 -11.328 25.039 1.00 79.50 100 CYS A N 1
ATOM 789 C CA . CYS A 1 100 ? -16.001 -11.815 24.659 1.00 79.50 100 CYS A CA 1
ATOM 790 C C . CYS A 1 100 ? -16.006 -13.204 24.046 1.00 79.50 100 CYS A C 1
ATOM 792 O O . CYS A 1 100 ? -17.055 -13.832 23.914 1.00 79.50 100 CYS A O 1
ATOM 794 N N . SER A 1 101 ? -14.824 -13.688 23.702 1.00 68.75 101 SER A N 1
ATOM 795 C CA . SER A 1 101 ? -14.631 -14.948 23.020 1.00 68.75 101 SER A CA 1
ATOM 796 C C . SER A 1 101 ? -13.637 -15.776 23.831 1.00 68.75 101 SER A C 1
ATOM 798 O O . SER A 1 101 ? -12.536 -16.070 23.371 1.00 68.75 101 SER A O 1
ATOM 800 N N . LEU A 1 102 ? -14.002 -16.116 25.075 1.00 53.34 102 LEU A N 1
ATOM 801 C CA . LEU A 1 102 ? -13.198 -16.978 25.950 1.00 53.34 102 LEU A CA 1
ATOM 802 C C . LEU A 1 102 ? -12.850 -18.284 25.210 1.00 53.34 102 LEU A C 1
ATOM 804 O O . LEU A 1 102 ? -13.695 -19.164 25.055 1.00 53.34 102 LEU A O 1
ATOM 808 N N . GLY A 1 103 ? -11.602 -18.391 24.743 1.00 52.16 103 GLY A N 1
ATOM 809 C CA . GLY A 1 103 ? -11.085 -19.548 24.006 1.00 52.16 103 GLY A CA 1
ATOM 810 C C . GLY A 1 103 ? -11.157 -19.473 22.475 1.00 52.16 103 GLY A C 1
ATOM 811 O O . GLY A 1 103 ? -10.891 -20.487 21.833 1.00 52.16 103 GLY A O 1
ATOM 812 N N . SER A 1 104 ? -11.487 -18.330 21.859 1.00 53.22 104 SER A N 1
ATOM 813 C CA . SER A 1 104 ? -11.413 -18.211 20.397 1.00 53.22 104 SER A CA 1
ATOM 814 C C . SER A 1 104 ? -9.967 -18.115 19.919 1.00 53.22 104 SER A C 1
ATOM 816 O O . SER A 1 104 ? -9.244 -17.188 20.287 1.00 53.22 104 SER A O 1
ATOM 818 N N . THR A 1 105 ? -9.571 -19.032 19.047 1.00 58.38 105 THR A N 1
ATOM 819 C CA . THR A 1 105 ? -8.407 -18.869 18.178 1.00 58.38 105 THR A CA 1
ATOM 820 C C . THR A 1 105 ? -8.694 -17.782 17.144 1.00 58.38 105 THR A C 1
ATOM 822 O O . THR A 1 105 ? -9.822 -17.678 16.652 1.00 58.38 105 THR A O 1
ATOM 825 N N . ASN A 1 106 ? -7.693 -16.955 16.834 1.00 70.19 106 ASN A N 1
ATOM 826 C CA . ASN A 1 106 ? -7.814 -15.975 15.757 1.00 70.19 106 ASN A CA 1
ATOM 827 C C . ASN A 1 106 ? -7.960 -16.696 14.400 1.00 70.19 106 ASN A C 1
ATOM 829 O O . ASN A 1 106 ? -7.716 -17.904 14.284 1.00 70.19 106 ASN A O 1
ATOM 833 N N . SER A 1 107 ? -8.374 -15.966 13.369 1.00 70.81 107 SER A N 1
ATOM 834 C CA . SER A 1 107 ? -8.668 -16.546 12.056 1.00 70.81 107 SER A CA 1
ATOM 835 C C . SER A 1 107 ? -7.424 -17.185 11.421 1.00 70.81 107 SER A C 1
ATOM 837 O O . SER A 1 107 ? -7.529 -18.174 10.695 1.00 70.81 107 SER A O 1
ATOM 839 N N . PHE A 1 108 ? -6.236 -16.650 11.722 1.00 70.19 108 PHE A N 1
ATOM 840 C CA . PHE A 1 108 ? -4.956 -17.151 11.216 1.00 70.19 108 PHE A CA 1
ATOM 841 C C . PHE A 1 108 ? -4.505 -18.456 11.892 1.00 70.19 108 PHE A C 1
ATOM 843 O O . PHE A 1 108 ? -3.921 -19.313 11.230 1.00 70.19 108 PHE A O 1
ATOM 850 N N . ASP A 1 109 ? -4.811 -18.643 13.175 1.00 68.31 109 ASP A N 1
ATOM 851 C CA . ASP A 1 109 ? -4.528 -19.870 13.923 1.00 68.31 109 ASP A CA 1
ATOM 852 C C . ASP A 1 109 ? -5.509 -20.992 13.532 1.00 68.31 109 ASP A C 1
ATOM 854 O O . ASP A 1 109 ? -5.121 -22.155 13.432 1.00 68.31 109 ASP A O 1
ATOM 858 N N . GLN A 1 110 ? -6.775 -20.656 13.241 1.00 65.56 110 GLN A N 1
ATOM 859 C CA . GLN A 1 110 ? -7.763 -21.618 12.719 1.00 65.56 110 GLN A CA 1
ATOM 860 C C . GLN A 1 110 ? -7.386 -22.160 11.335 1.00 65.56 110 GLN A C 1
ATOM 862 O O . GLN A 1 110 ? -7.624 -23.336 11.037 1.00 65.56 110 GLN A O 1
ATOM 867 N N . TRP A 1 111 ? -6.784 -21.321 10.489 1.00 63.91 111 TRP A N 1
ATOM 868 C CA . TRP A 1 111 ? -6.295 -21.722 9.171 1.00 63.91 111 TRP A CA 1
ATOM 869 C C . TRP A 1 111 ? -5.209 -22.805 9.259 1.00 63.91 111 TRP A C 1
ATOM 871 O O . TRP A 1 111 ? -5.317 -23.820 8.572 1.00 63.91 111 TRP A O 1
ATOM 881 N N . ASP A 1 112 ? -4.220 -22.636 10.145 1.00 61.72 112 ASP A N 1
ATOM 882 C CA . ASP A 1 112 ? -3.098 -23.581 10.319 1.00 61.72 112 ASP A CA 1
ATOM 883 C C . ASP A 1 112 ? -3.583 -24.987 10.750 1.00 61.72 112 ASP A C 1
ATOM 885 O O . ASP A 1 112 ? -2.927 -26.002 10.527 1.00 61.72 112 ASP A O 1
ATOM 889 N N . MET A 1 113 ? -4.784 -25.070 11.334 1.00 61.34 113 MET A N 1
ATOM 890 C CA . MET A 1 113 ? -5.392 -26.318 11.801 1.00 61.34 113 MET A CA 1
ATOM 891 C C . MET A 1 113 ? -6.285 -27.032 10.765 1.00 61.34 113 MET A C 1
ATOM 893 O O . MET A 1 113 ? -6.594 -28.212 10.945 1.00 61.34 113 MET A O 1
ATOM 897 N N . SER A 1 114 ? -6.732 -26.366 9.694 1.00 59.16 114 SER A N 1
ATOM 898 C CA . SER A 1 114 ? -7.855 -26.816 8.843 1.00 59.16 114 SER A CA 1
ATOM 899 C C . SER A 1 114 ? -7.444 -27.179 7.403 1.00 59.16 114 SER A C 1
ATOM 901 O O . SER A 1 114 ? -8.014 -26.675 6.436 1.00 59.16 114 SER A O 1
ATOM 903 N N . ASN A 1 115 ? -6.487 -28.112 7.274 1.00 59.47 115 ASN A N 1
ATOM 904 C CA . ASN A 1 115 ? -5.769 -28.594 6.066 1.00 59.47 115 ASN A CA 1
ATOM 905 C C . ASN A 1 115 ? -6.531 -28.801 4.723 1.00 59.47 115 ASN A C 1
ATOM 907 O O . ASN A 1 115 ? -5.880 -29.128 3.733 1.00 59.47 115 ASN A O 1
ATOM 911 N N . LEU A 1 116 ? -7.858 -28.649 4.629 1.00 54.28 116 LEU A N 1
ATOM 912 C CA . LEU A 1 116 ? -8.619 -28.814 3.376 1.00 54.28 116 LEU A CA 1
ATOM 913 C C . LEU A 1 116 ? -9.616 -27.680 3.047 1.00 54.28 116 LEU A C 1
ATOM 915 O O . LEU A 1 116 ? -9.978 -27.558 1.882 1.00 54.28 116 LEU A O 1
ATOM 919 N N . ASP A 1 117 ? -10.017 -26.835 4.008 1.00 65.50 117 ASP A N 1
ATOM 920 C CA . ASP A 1 117 ? -10.993 -25.732 3.803 1.00 65.50 117 ASP A CA 1
ATOM 921 C C . ASP A 1 117 ? -10.510 -24.372 4.359 1.00 65.50 117 ASP A C 1
ATOM 923 O O . ASP A 1 117 ? -11.051 -23.307 4.057 1.00 65.50 117 ASP A O 1
ATOM 927 N N . GLY A 1 118 ? -9.408 -24.363 5.117 1.00 64.44 118 GLY A N 1
ATOM 928 C CA . GLY A 1 118 ? -8.897 -23.146 5.746 1.00 64.44 118 GLY A CA 1
ATOM 929 C C . GLY A 1 118 ? -8.480 -22.051 4.756 1.00 64.44 118 GLY A C 1
ATOM 930 O O . GLY A 1 118 ? -8.579 -20.870 5.075 1.00 64.44 118 GLY A O 1
ATOM 931 N N . THR A 1 119 ? -8.031 -22.402 3.544 1.00 70.88 119 THR A N 1
ATOM 932 C CA . THR A 1 119 ? -7.619 -21.404 2.540 1.00 70.88 119 THR A CA 1
ATOM 933 C C . THR A 1 119 ? -8.801 -20.579 2.031 1.00 70.88 119 THR A C 1
ATOM 935 O O . THR A 1 119 ? -8.661 -19.370 1.865 1.00 70.88 119 THR A O 1
ATOM 938 N N . GLY A 1 120 ? -9.963 -21.203 1.804 1.00 71.94 120 GLY A N 1
ATOM 939 C CA . GLY A 1 120 ? -11.169 -20.495 1.364 1.00 71.94 120 GLY A CA 1
ATOM 940 C C . GLY A 1 120 ? -11.671 -19.530 2.436 1.00 71.94 120 GLY A C 1
ATOM 941 O O . GLY A 1 120 ? -11.888 -18.350 2.157 1.00 71.94 120 GLY A O 1
ATOM 942 N N . MET A 1 121 ? -11.742 -20.009 3.680 1.00 72.31 121 MET A N 1
ATOM 943 C CA . MET A 1 121 ? -12.120 -19.200 4.842 1.00 72.31 121 MET A CA 1
ATOM 944 C C . MET A 1 121 ? -11.169 -18.016 5.061 1.00 72.31 121 MET A C 1
ATOM 946 O O . MET A 1 121 ? -11.620 -16.891 5.278 1.00 72.31 121 MET A O 1
ATOM 950 N N . LEU A 1 122 ? -9.855 -18.237 4.950 1.00 76.25 122 LEU A N 1
ATOM 951 C CA . LEU A 1 122 ? -8.858 -17.177 5.096 1.00 76.25 122 LEU A CA 1
ATOM 952 C C . LEU A 1 122 ? -8.980 -16.123 3.991 1.00 76.25 122 LEU A C 1
ATOM 954 O O . LEU A 1 122 ? -8.917 -14.929 4.279 1.00 76.25 122 LEU A O 1
ATOM 958 N N . ILE A 1 123 ? -9.176 -16.543 2.735 1.00 78.50 123 ILE A N 1
ATOM 959 C CA . ILE A 1 123 ? -9.385 -15.614 1.617 1.00 78.50 123 ILE A CA 1
ATOM 960 C C . ILE A 1 123 ? -10.622 -14.758 1.874 1.00 78.50 123 ILE A C 1
ATOM 962 O O . ILE A 1 123 ? -10.529 -13.538 1.774 1.00 78.50 123 ILE A O 1
ATOM 966 N N . GLN A 1 124 ? -11.746 -15.369 2.252 1.00 77.44 124 GLN A N 1
ATOM 967 C CA . GLN A 1 124 ? -12.981 -14.639 2.534 1.00 77.44 124 GLN A CA 1
ATOM 968 C C . GLN A 1 124 ? -12.799 -13.647 3.694 1.00 77.44 124 GLN A C 1
ATOM 970 O O . GLN A 1 124 ? -13.241 -12.499 3.617 1.00 77.44 124 GLN A O 1
ATOM 975 N N . ARG A 1 125 ? -12.091 -14.055 4.752 1.00 79.56 125 ARG A N 1
ATOM 976 C CA . ARG A 1 125 ? -11.796 -13.204 5.908 1.00 79.56 125 ARG A CA 1
ATOM 977 C C . ARG A 1 125 ? -10.918 -12.007 5.538 1.00 79.56 125 ARG A C 1
ATOM 979 O O . ARG A 1 125 ? -11.265 -10.872 5.859 1.00 79.56 125 ARG A O 1
ATOM 986 N N . LEU A 1 126 ? -9.822 -12.248 4.817 1.00 81.50 126 LEU A N 1
ATOM 987 C CA . LEU A 1 126 ? -8.922 -11.200 4.330 1.00 81.50 126 LEU A CA 1
ATOM 988 C C . LEU A 1 126 ? -9.620 -10.261 3.342 1.00 81.50 126 LEU A C 1
ATOM 990 O O . LEU A 1 126 ? -9.417 -9.051 3.408 1.00 81.50 126 LEU A O 1
ATOM 994 N N . GLN A 1 127 ? -10.462 -10.796 2.454 1.00 82.50 127 GLN A N 1
ATOM 995 C CA . GLN A 1 127 ? -11.271 -9.995 1.536 1.00 82.50 127 GLN A CA 1
ATOM 996 C C . GLN A 1 127 ? -12.183 -9.034 2.299 1.00 82.50 127 GLN A C 1
ATOM 998 O O . GLN A 1 127 ? -12.162 -7.841 2.000 1.00 82.50 127 GLN A O 1
ATOM 1003 N N . GLY A 1 128 ? -12.890 -9.510 3.328 1.00 79.75 128 GLY A N 1
ATOM 1004 C CA . GLY A 1 128 ? -13.740 -8.654 4.159 1.00 79.75 128 GLY A CA 1
ATOM 1005 C C . GLY A 1 128 ? -12.958 -7.545 4.873 1.00 79.75 128 GLY A C 1
ATOM 1006 O O . GLY A 1 128 ? -13.394 -6.395 4.907 1.00 79.75 128 GLY A O 1
ATOM 1007 N N . TYR A 1 129 ? -11.765 -7.845 5.395 1.00 84.62 129 TYR A N 1
ATOM 1008 C CA . TYR A 1 129 ? -10.902 -6.827 6.008 1.00 84.62 129 TYR A CA 1
ATOM 1009 C C . TYR A 1 129 ? -10.395 -5.784 5.013 1.00 84.62 129 TYR A C 1
ATOM 1011 O O . TYR A 1 129 ? -10.405 -4.588 5.318 1.00 84.62 129 TYR A O 1
ATOM 1019 N N . LEU A 1 130 ? -9.975 -6.217 3.823 1.00 85.81 130 LEU A N 1
ATOM 1020 C CA . LEU A 1 130 ? -9.499 -5.325 2.767 1.00 85.81 130 LEU A CA 1
ATOM 1021 C C . LEU A 1 130 ? -10.620 -4.420 2.253 1.00 85.81 130 LEU A C 1
ATOM 1023 O O . LEU A 1 130 ? -10.412 -3.215 2.125 1.00 85.81 130 LEU A O 1
ATOM 1027 N N . GLN A 1 131 ? -11.807 -4.976 2.004 1.00 83.06 131 GLN A N 1
ATOM 1028 C CA . GLN A 1 131 ? -12.983 -4.219 1.571 1.00 83.06 131 GLN A CA 1
ATOM 1029 C C . GLN A 1 131 ? -13.405 -3.191 2.626 1.00 83.06 131 GLN A C 1
ATOM 1031 O O . GLN A 1 131 ? -13.596 -2.022 2.295 1.00 83.06 131 GLN A O 1
ATOM 1036 N N . GLY A 1 132 ? -13.444 -3.587 3.903 1.00 79.00 132 GLY A N 1
ATOM 1037 C CA . GLY A 1 132 ? -13.723 -2.679 5.017 1.00 79.00 132 GLY A CA 1
ATOM 1038 C C . GLY A 1 132 ? -12.744 -1.524 5.130 1.00 79.00 132 GLY A C 1
ATOM 1039 O O . GLY A 1 132 ? -13.152 -0.366 5.218 1.00 79.00 132 GLY A O 1
ATOM 1040 N N . SER A 1 133 ? -11.451 -1.851 5.098 1.00 85.75 133 SER A N 1
ATOM 1041 C CA . SER A 1 133 ? -10.370 -0.864 5.168 1.00 85.75 133 SER A CA 1
ATOM 1042 C C . SER A 1 133 ? -10.457 0.113 4.009 1.00 85.75 133 SER A C 1
ATOM 1044 O O . SER A 1 133 ? -10.450 1.320 4.226 1.00 85.75 133 SER A O 1
ATOM 1046 N N . ARG A 1 134 ? -10.626 -0.396 2.785 1.00 86.19 134 ARG A N 1
ATOM 1047 C CA . ARG A 1 134 ? -10.817 0.429 1.592 1.00 86.19 134 ARG A CA 1
ATOM 1048 C C . ARG A 1 134 ? -11.993 1.389 1.765 1.00 86.19 134 ARG A C 1
ATOM 1050 O O . ARG A 1 134 ? -11.803 2.590 1.625 1.00 86.19 134 ARG A O 1
ATOM 1057 N N . ALA A 1 135 ? -13.170 0.878 2.119 1.00 80.12 135 ALA A N 1
ATOM 1058 C CA . ALA A 1 135 ? -14.376 1.693 2.218 1.00 80.12 135 ALA A CA 1
ATOM 1059 C C . ALA A 1 135 ? -14.273 2.773 3.311 1.00 80.12 135 ALA A C 1
ATOM 1061 O O . ALA A 1 135 ? -14.846 3.852 3.179 1.00 80.12 135 ALA A O 1
ATOM 1062 N N . GLN A 1 136 ? -13.565 2.509 4.413 1.00 79.19 136 GLN A N 1
ATOM 1063 C CA . GLN A 1 136 ? -13.307 3.529 5.436 1.00 79.19 136 GLN A CA 1
ATOM 1064 C C . GLN A 1 136 ? -12.321 4.594 4.986 1.00 79.19 136 GLN A C 1
ATOM 1066 O O . GLN A 1 136 ? -12.558 5.777 5.212 1.00 79.19 136 GLN A O 1
ATOM 1071 N N . ILE A 1 137 ? -11.242 4.185 4.326 1.00 85.88 137 ILE A N 1
ATOM 1072 C CA . ILE A 1 137 ? -10.229 5.111 3.824 1.00 85.88 137 ILE A CA 1
ATOM 1073 C C . ILE A 1 137 ? -10.823 5.998 2.725 1.00 85.88 137 ILE A C 1
ATOM 1075 O O . ILE A 1 137 ? -10.638 7.210 2.769 1.00 85.88 137 ILE A O 1
ATOM 1079 N N . GLU A 1 138 ? -11.583 5.427 1.786 1.00 85.31 138 GLU A N 1
ATOM 1080 C CA . GLU A 1 138 ? -12.259 6.177 0.718 1.00 85.31 138 GLU A CA 1
ATOM 1081 C C . GLU A 1 138 ? -13.244 7.203 1.296 1.00 85.31 138 GLU A C 1
ATOM 1083 O O . GLU A 1 138 ? -13.164 8.378 0.951 1.00 85.31 138 GLU A O 1
ATOM 1088 N N . ARG A 1 139 ? -14.092 6.811 2.258 1.00 79.75 139 ARG A N 1
ATOM 1089 C CA . ARG A 1 139 ? -15.015 7.751 2.921 1.00 79.75 139 ARG A CA 1
ATOM 1090 C C . ARG A 1 139 ? -14.303 8.827 3.731 1.00 79.75 139 ARG A C 1
ATOM 1092 O O . ARG A 1 139 ? -14.715 9.984 3.699 1.00 79.75 139 ARG A O 1
ATOM 1099 N N . GLY A 1 140 ? -13.242 8.466 4.454 1.00 80.69 140 GLY A N 1
ATOM 1100 C CA . GLY A 1 140 ? -12.411 9.434 5.170 1.00 80.69 140 GLY A CA 1
ATOM 1101 C C . GLY A 1 140 ? -11.821 10.464 4.208 1.00 80.69 140 GLY A C 1
ATOM 1102 O O . GLY A 1 140 ? -11.901 11.664 4.455 1.00 80.69 140 GLY A O 1
ATOM 1103 N N . TYR A 1 141 ? -11.313 10.000 3.067 1.00 84.62 141 TYR A N 1
ATOM 1104 C CA . TYR A 1 141 ? -10.752 10.853 2.027 1.00 84.62 141 TYR A CA 1
ATOM 1105 C C . TYR A 1 141 ? -11.801 11.771 1.381 1.00 84.62 141 TYR A C 1
ATOM 1107 O O . TYR A 1 141 ? -11.591 12.982 1.329 1.00 84.62 141 TYR A O 1
ATOM 1115 N N . GLU A 1 142 ? -12.946 11.231 0.948 1.00 82.44 142 GLU A N 1
ATOM 1116 C CA . GLU A 1 142 ? -14.071 12.009 0.400 1.00 82.44 142 GLU A CA 1
ATOM 1117 C C . GLU A 1 142 ? -14.539 13.094 1.375 1.00 82.44 142 GLU A C 1
ATOM 1119 O O . GLU A 1 142 ? -14.829 14.226 0.987 1.00 82.44 142 GLU A O 1
ATOM 1124 N N . SER A 1 143 ? -14.586 12.761 2.662 1.00 77.62 143 SER A N 1
ATOM 1125 C CA . SER A 1 143 ? -15.004 13.686 3.702 1.00 77.62 143 SER A CA 1
ATOM 1126 C C . SER A 1 143 ? -14.011 14.840 3.885 1.00 77.62 143 SER A C 1
ATOM 1128 O O . SER A 1 143 ? -14.429 15.998 3.944 1.00 77.62 143 SER A O 1
ATOM 1130 N N . ILE A 1 144 ? -12.707 14.544 3.895 1.00 80.38 144 ILE A N 1
ATOM 1131 C CA . ILE A 1 144 ? -11.638 15.550 4.004 1.00 80.38 144 ILE A CA 1
ATOM 1132 C C . ILE A 1 144 ? -11.607 16.463 2.769 1.00 80.38 144 ILE A C 1
ATOM 1134 O O . ILE A 1 144 ? -11.395 17.666 2.903 1.00 80.38 144 ILE A O 1
ATOM 1138 N N . GLN A 1 145 ? -11.862 15.937 1.565 1.00 75.38 145 GLN A N 1
ATOM 1139 C CA . GLN A 1 145 ? -11.878 16.746 0.336 1.00 75.38 145 GLN A CA 1
ATOM 1140 C C . GLN A 1 145 ? -12.949 17.847 0.328 1.00 75.38 145 GLN A C 1
ATOM 1142 O O . GLN A 1 145 ? -12.793 18.844 -0.373 1.00 75.38 145 GLN A O 1
ATOM 1147 N N . ASN A 1 146 ? -14.022 17.690 1.106 1.00 72.25 146 ASN A N 1
ATOM 1148 C CA . ASN A 1 146 ? -15.099 18.676 1.196 1.00 72.25 146 ASN A CA 1
ATOM 1149 C C . ASN A 1 146 ? -14.807 19.818 2.185 1.00 72.25 146 ASN A C 1
ATOM 1151 O O . ASN A 1 146 ? -15.640 20.709 2.363 1.00 72.25 146 ASN A O 1
ATOM 1155 N N . TRP A 1 147 ? -13.653 19.806 2.853 1.00 75.00 147 TRP A N 1
ATOM 1156 C CA . TRP A 1 147 ? -13.282 20.842 3.811 1.00 75.00 147 TRP A CA 1
ATOM 1157 C C . TRP A 1 147 ? -12.798 22.107 3.096 1.00 75.00 147 TRP A C 1
ATOM 1159 O O . TRP A 1 147 ? -11.962 22.056 2.197 1.00 75.00 147 TRP A O 1
ATOM 1169 N N . SER A 1 148 ? -13.292 23.273 3.525 1.00 70.06 148 SER A N 1
ATOM 1170 C CA . SER A 1 148 ? -12.904 24.577 2.960 1.00 70.06 148 SER A CA 1
ATOM 1171 C C . SER A 1 148 ? -11.440 24.949 3.227 1.00 70.06 148 SER A C 1
ATOM 1173 O O . SER A 1 148 ? -10.858 25.743 2.493 1.00 70.06 148 SER A O 1
ATOM 1175 N N . SER A 1 149 ? -10.864 24.388 4.290 1.00 75.00 149 SER A N 1
ATOM 1176 C CA . SER A 1 149 ? -9.460 24.485 4.690 1.00 75.00 149 SER A CA 1
ATOM 1177 C C . SER A 1 149 ? -9.141 23.261 5.544 1.00 75.00 149 SER A C 1
ATOM 1179 O O . SER A 1 149 ? -9.891 22.967 6.477 1.00 75.00 149 SER A O 1
ATOM 1181 N N . ILE A 1 150 ? -8.067 22.543 5.227 1.00 74.00 150 ILE A N 1
ATOM 1182 C CA . ILE A 1 150 ? -7.669 21.343 5.967 1.00 74.00 150 ILE A CA 1
ATOM 1183 C C . ILE A 1 150 ? -6.506 21.735 6.868 1.00 74.00 150 ILE A C 1
ATOM 1185 O O . ILE A 1 150 ? -5.404 21.965 6.386 1.00 74.00 150 ILE A O 1
ATOM 1189 N N . GLU A 1 151 ? -6.774 21.849 8.165 1.00 75.69 151 GLU A N 1
ATOM 1190 C CA . GLU A 1 151 ? -5.718 21.955 9.171 1.00 75.69 151 GLU A CA 1
ATOM 1191 C C . GLU A 1 151 ? -5.159 20.553 9.455 1.00 75.69 151 GLU A C 1
ATOM 1193 O O . GLU A 1 151 ? -5.933 19.587 9.474 1.00 75.69 151 GLU A O 1
ATOM 1198 N N . PRO A 1 152 ? -3.844 20.404 9.687 1.00 74.94 152 PRO A N 1
ATOM 1199 C CA . PRO A 1 152 ? -3.262 19.109 9.991 1.00 74.94 152 PRO A CA 1
ATOM 1200 C C . PRO A 1 152 ? -3.848 18.545 11.285 1.00 74.94 152 PRO A C 1
ATOM 1202 O O . PRO A 1 152 ? -3.746 19.145 12.356 1.00 74.94 152 PRO A O 1
ATOM 1205 N N . CYS A 1 153 ? -4.398 17.337 11.196 1.00 83.81 153 CYS A N 1
ATOM 1206 C CA . CYS A 1 153 ? -4.739 16.556 12.375 1.00 83.81 153 CYS A CA 1
ATOM 1207 C C . CYS A 1 153 ? -3.474 16.060 13.092 1.00 83.81 153 CYS A C 1
ATOM 1209 O O . CYS A 1 153 ? -2.372 16.048 12.527 1.00 83.81 153 CYS A O 1
ATOM 1211 N N . GLY A 1 154 ? -3.643 15.612 14.340 1.00 85.31 154 GLY A N 1
ATOM 1212 C CA . GLY A 1 154 ? -2.611 14.844 15.032 1.00 85.31 154 GLY A CA 1
ATOM 1213 C C . GLY A 1 154 ? -2.198 13.621 14.209 1.00 85.31 154 GLY A C 1
ATOM 1214 O O . GLY A 1 154 ? -2.967 13.097 13.412 1.00 85.31 154 GLY A O 1
ATOM 1215 N N . PHE A 1 155 ? -0.955 13.185 14.353 1.00 90.75 155 PHE A N 1
ATOM 1216 C CA . PHE A 1 155 ? -0.496 11.937 13.756 1.00 90.75 155 PHE A CA 1
ATOM 1217 C C . PHE A 1 155 ? 0.642 11.368 14.592 1.00 90.75 155 PHE A C 1
ATOM 1219 O O . PHE A 1 155 ? 1.391 12.103 15.242 1.00 90.75 155 PHE A O 1
ATOM 1226 N N . SER A 1 156 ? 0.801 10.054 14.525 1.00 93.81 156 SER A N 1
ATOM 1227 C CA . SER A 1 156 ? 1.943 9.370 15.114 1.00 93.81 156 SER A CA 1
ATOM 1228 C C . SER A 1 156 ? 3.060 9.274 14.077 1.00 93.81 156 SER A C 1
ATOM 1230 O O . SER A 1 156 ? 2.918 8.649 13.025 1.00 93.81 156 SER A O 1
ATOM 1232 N N . SER A 1 157 ? 4.176 9.954 14.344 1.00 94.25 157 SER A N 1
ATOM 1233 C CA . SER A 1 157 ? 5.344 9.908 13.461 1.00 94.25 157 SER A CA 1
ATOM 1234 C C . SER A 1 157 ? 6.007 8.532 13.525 1.00 94.25 157 SER A C 1
ATOM 1236 O O . SER A 1 157 ? 6.125 7.948 14.605 1.00 94.25 157 SER A O 1
ATOM 1238 N N . MET A 1 158 ? 6.482 8.040 12.378 1.00 95.31 158 MET A N 1
ATOM 1239 C CA . MET A 1 158 ? 7.444 6.928 12.333 1.00 95.31 158 MET A CA 1
ATOM 1240 C C . MET A 1 158 ? 8.874 7.405 12.600 1.00 95.31 158 MET A C 1
ATOM 1242 O O . MET A 1 158 ? 9.754 6.581 12.798 1.00 95.31 158 MET A O 1
ATOM 1246 N N . CYS A 1 159 ? 9.136 8.717 12.592 1.00 91.19 159 CYS A N 1
ATOM 1247 C CA . CYS A 1 159 ? 10.476 9.269 12.769 1.00 91.19 159 CYS A CA 1
ATOM 1248 C C . CYS A 1 159 ? 10.487 10.575 13.581 1.00 91.19 159 CYS A C 1
ATOM 1250 O O . CYS A 1 159 ? 10.110 11.628 13.056 1.00 91.19 159 CYS A O 1
ATOM 1252 N N . PRO A 1 160 ? 10.939 10.529 14.849 1.00 93.56 160 PRO A N 1
ATOM 1253 C CA . PRO A 1 160 ? 11.131 9.309 15.647 1.00 93.56 160 PRO A CA 1
ATOM 1254 C C . PRO A 1 160 ? 9.787 8.637 15.966 1.00 93.56 160 PRO A C 1
ATOM 1256 O O . PRO A 1 160 ? 8.755 9.315 16.012 1.00 93.56 160 PRO A O 1
ATOM 1259 N N . CYS A 1 161 ? 9.794 7.331 16.236 1.00 94.31 161 CYS A N 1
ATOM 1260 C CA . CYS A 1 161 ? 8.613 6.676 16.799 1.00 94.31 161 CYS A CA 1
ATOM 1261 C C . CYS A 1 161 ? 8.594 6.858 18.322 1.00 94.31 161 CYS A C 1
ATOM 1263 O O . CYS A 1 161 ? 9.227 6.109 19.063 1.00 94.31 161 CYS A O 1
ATOM 1265 N N . ILE A 1 162 ? 7.848 7.858 18.796 1.00 93.38 162 ILE A N 1
ATOM 1266 C CA . ILE A 1 162 ? 7.882 8.300 20.203 1.00 93.38 162 ILE A CA 1
ATOM 1267 C C . ILE A 1 162 ? 7.389 7.216 21.178 1.00 93.38 162 ILE A C 1
ATOM 1269 O O . ILE A 1 162 ? 7.972 7.042 22.245 1.00 93.38 162 ILE A O 1
ATOM 1273 N N . ASN A 1 163 ? 6.336 6.479 20.813 1.00 90.31 163 ASN A N 1
ATOM 1274 C CA . ASN A 1 163 ? 5.663 5.513 21.695 1.00 90.31 163 ASN A CA 1
ATOM 1275 C C . ASN A 1 163 ? 6.079 4.052 21.446 1.00 90.31 163 ASN A C 1
ATOM 1277 O O . ASN A 1 163 ? 5.510 3.128 22.046 1.00 90.31 163 ASN A O 1
ATOM 1281 N N . CYS A 1 164 ? 7.045 3.828 20.549 1.00 93.31 164 CYS A N 1
ATOM 1282 C CA . CYS A 1 164 ? 7.512 2.490 20.219 1.00 93.31 164 CYS A CA 1
ATOM 1283 C C . CYS A 1 164 ? 8.210 1.836 21.415 1.00 93.31 164 CYS A C 1
ATOM 1285 O O . CYS A 1 164 ? 9.058 2.429 22.080 1.00 93.31 164 CYS A O 1
ATOM 1287 N N . ARG A 1 165 ? 7.867 0.573 21.664 1.00 90.56 165 ARG A N 1
ATOM 1288 C CA . ARG A 1 165 ? 8.386 -0.239 22.768 1.00 90.56 165 ARG A CA 1
ATOM 1289 C C . ARG A 1 165 ? 8.557 -1.685 22.327 1.00 90.56 165 ARG A C 1
ATOM 1291 O O . ARG A 1 165 ? 7.980 -2.110 21.331 1.00 90.56 165 ARG A O 1
ATOM 1298 N N . GLU A 1 166 ? 9.379 -2.444 23.041 1.00 89.00 166 GLU A N 1
ATOM 1299 C CA . GLU A 1 166 ? 9.569 -3.860 22.723 1.00 89.00 166 GLU A CA 1
ATOM 1300 C C . GLU A 1 166 ? 8.237 -4.616 22.838 1.00 89.00 166 GLU A C 1
ATOM 1302 O O . GLU A 1 166 ? 7.550 -4.539 23.859 1.00 89.00 166 GLU A O 1
ATOM 1307 N N . SER A 1 167 ? 7.869 -5.345 21.783 1.00 81.69 167 SER A N 1
ATOM 1308 C CA . SER A 1 167 ? 6.621 -6.104 21.721 1.00 81.69 167 SER A CA 1
ATOM 1309 C C . SER A 1 167 ? 6.888 -7.599 21.575 1.00 81.69 167 SER A C 1
ATOM 1311 O O . SER A 1 167 ? 7.466 -8.062 20.589 1.00 81.69 167 SER A O 1
ATOM 1313 N N . GLN A 1 168 ? 6.416 -8.376 22.554 1.00 74.75 168 GLN A N 1
ATOM 1314 C CA . GLN A 1 168 ? 6.554 -9.838 22.572 1.00 74.75 168 GLN A CA 1
ATOM 1315 C C . GLN A 1 168 ? 5.786 -10.505 21.416 1.00 74.75 168 GLN A C 1
ATOM 1317 O O . GLN A 1 168 ? 6.277 -11.463 20.826 1.00 74.75 168 GLN A O 1
ATOM 1322 N N . GLY A 1 169 ? 4.633 -9.947 21.021 1.00 72.69 169 GLY A N 1
ATOM 1323 C CA . GLY A 1 169 ? 3.848 -10.419 19.869 1.00 72.69 169 GLY A CA 1
ATOM 1324 C C . GLY A 1 169 ? 4.503 -10.153 18.506 1.00 72.69 169 GLY A C 1
ATOM 1325 O O . GLY A 1 169 ? 4.035 -10.660 17.493 1.00 72.69 169 GLY A O 1
ATOM 1326 N N . TRP A 1 170 ? 5.599 -9.385 18.476 1.00 79.06 170 TRP A N 1
ATOM 1327 C CA . TRP A 1 170 ? 6.354 -9.016 17.274 1.00 79.06 170 TRP A CA 1
ATOM 1328 C C . TRP A 1 170 ? 7.820 -9.454 17.355 1.00 79.06 170 TRP A C 1
ATOM 1330 O O . TRP A 1 170 ? 8.715 -8.743 16.900 1.00 79.06 170 TRP A O 1
ATOM 1340 N N . ASN A 1 171 ? 8.089 -10.626 17.941 1.00 80.88 171 ASN A N 1
ATOM 1341 C CA . ASN A 1 171 ? 9.436 -11.205 18.032 1.00 80.88 171 ASN A CA 1
ATOM 1342 C C . ASN A 1 171 ? 10.465 -10.237 18.658 1.00 80.88 171 ASN A C 1
ATOM 1344 O O . ASN A 1 171 ? 11.564 -10.064 18.131 1.00 80.88 171 ASN A O 1
ATOM 1348 N N . SER A 1 172 ? 10.074 -9.557 19.744 1.00 80.19 172 SER A N 1
ATOM 1349 C CA . SER A 1 172 ? 10.889 -8.542 20.432 1.00 80.19 172 SER A CA 1
ATOM 1350 C C . SER A 1 172 ? 11.291 -7.341 19.558 1.00 80.19 172 SER A C 1
ATOM 1352 O O . SER A 1 172 ? 12.283 -6.665 19.826 1.00 80.19 172 SER A O 1
ATOM 1354 N N . THR A 1 173 ? 10.515 -7.033 18.515 1.00 85.06 173 THR A N 1
ATOM 1355 C CA . THR A 1 173 ? 10.703 -5.808 17.723 1.00 85.06 173 THR A CA 1
ATOM 1356 C C . THR A 1 173 ? 10.161 -4.596 18.485 1.00 85.06 173 THR A C 1
ATOM 1358 O O . THR A 1 173 ? 9.151 -4.688 19.189 1.00 85.06 173 THR A O 1
ATOM 1361 N N . VAL A 1 174 ? 10.830 -3.450 18.340 1.00 90.81 174 VAL A N 1
ATOM 1362 C CA . VAL A 1 174 ? 10.416 -2.167 18.925 1.00 90.81 174 VAL A CA 1
ATOM 1363 C C . VAL A 1 174 ? 9.353 -1.528 18.033 1.00 90.81 174 VAL A C 1
ATOM 1365 O O . VAL A 1 174 ? 9.658 -1.029 16.952 1.00 90.81 174 VAL A O 1
ATOM 1368 N N . VAL A 1 175 ? 8.098 -1.587 18.475 1.00 91.31 175 VAL A N 1
ATOM 1369 C CA . VAL A 1 175 ? 6.920 -1.134 17.722 1.00 91.31 175 VAL A CA 1
ATOM 1370 C C . VAL A 1 175 ? 5.908 -0.477 18.662 1.00 91.31 175 VAL A C 1
ATOM 1372 O O . VAL A 1 175 ? 5.923 -0.705 19.871 1.00 91.31 175 VAL A O 1
ATOM 1375 N N . ASP A 1 176 ? 4.996 0.318 18.122 1.00 90.75 176 ASP A N 1
ATOM 1376 C CA . ASP A 1 176 ? 3.807 0.774 18.833 1.00 90.75 176 ASP A CA 1
ATOM 1377 C C . ASP A 1 176 ? 2.561 0.170 18.184 1.00 90.75 176 ASP A C 1
ATOM 1379 O O . ASP A 1 176 ? 2.164 0.511 17.071 1.00 90.75 176 ASP A O 1
ATOM 1383 N N . THR A 1 177 ? 1.954 -0.778 18.894 1.00 86.94 177 THR A N 1
ATOM 1384 C CA . THR A 1 177 ? 0.748 -1.488 18.454 1.00 86.94 177 THR A CA 1
ATOM 1385 C C . THR A 1 177 ? -0.532 -0.697 18.702 1.00 86.94 177 THR A C 1
ATOM 1387 O O . THR A 1 177 ? -1.601 -1.152 18.298 1.00 86.94 177 THR A O 1
ATOM 1390 N N . THR A 1 178 ? -0.453 0.464 19.358 1.00 85.12 178 THR A N 1
ATOM 1391 C CA . THR A 1 178 ? -1.629 1.272 19.717 1.00 85.12 178 THR A CA 1
ATOM 1392 C C . THR A 1 178 ? -2.014 2.287 18.648 1.00 85.12 178 THR A C 1
ATOM 1394 O O . THR A 1 178 ? -3.104 2.861 18.711 1.00 85.12 178 THR A O 1
ATOM 1397 N N . ASP A 1 179 ? -1.162 2.483 17.639 1.00 90.12 179 ASP A N 1
ATOM 1398 C CA . ASP A 1 179 ? -1.421 3.438 16.572 1.00 90.12 179 ASP A CA 1
ATOM 1399 C C . ASP A 1 179 ? -0.785 3.047 15.237 1.00 90.12 179 ASP A C 1
ATOM 1401 O O . ASP A 1 179 ? 0.060 2.152 15.150 1.00 90.12 179 ASP A O 1
ATOM 1405 N N . VAL A 1 180 ? -1.211 3.737 14.182 1.00 94.12 180 VAL A N 1
ATOM 1406 C CA . VAL A 1 180 ? -0.503 3.736 12.900 1.00 94.12 180 VAL A CA 1
ATOM 1407 C C . VAL A 1 180 ? 0.645 4.738 12.939 1.00 94.12 180 VAL A C 1
ATOM 1409 O O . VAL A 1 180 ? 0.545 5.782 13.569 1.00 94.12 180 VAL A O 1
ATOM 1412 N N . GLY A 1 181 ? 1.728 4.450 12.234 1.00 95.56 181 GLY A N 1
ATOM 1413 C CA . GLY A 1 181 ? 2.792 5.396 11.944 1.00 95.56 181 GLY A CA 1
ATOM 1414 C C . GLY A 1 181 ? 2.588 6.053 10.587 1.00 95.56 181 GLY A C 1
ATOM 1415 O O . GLY A 1 181 ? 2.124 5.396 9.654 1.00 95.56 181 GLY A O 1
ATOM 1416 N N . VAL A 1 182 ? 2.964 7.327 10.465 1.00 95.38 182 VAL A N 1
ATOM 1417 C CA . VAL A 1 182 ? 2.946 8.078 9.203 1.00 95.38 182 VAL A CA 1
ATOM 1418 C C . VAL A 1 182 ? 4.354 8.531 8.813 1.00 95.38 182 VAL A C 1
ATOM 1420 O O . VAL A 1 182 ? 5.111 9.044 9.642 1.00 95.38 182 VAL A O 1
ATOM 1423 N N . VAL A 1 183 ? 4.678 8.392 7.526 1.00 94.69 183 VAL A N 1
ATOM 1424 C CA . VAL A 1 183 ? 5.819 9.034 6.861 1.00 94.69 183 VAL A CA 1
ATOM 1425 C C . VAL A 1 183 ? 5.300 9.886 5.712 1.00 94.69 183 VAL A C 1
ATOM 1427 O O . VAL A 1 183 ? 4.654 9.383 4.790 1.00 94.69 183 VAL A O 1
ATOM 1430 N N . PHE A 1 184 ? 5.624 11.176 5.743 1.00 92.88 184 PHE A N 1
ATOM 1431 C CA . PHE A 1 184 ? 5.374 12.087 4.630 1.00 92.88 184 PHE A CA 1
ATOM 1432 C C . PHE A 1 184 ? 6.602 12.137 3.726 1.00 92.88 184 PHE A C 1
ATOM 1434 O O . PHE A 1 184 ? 7.723 12.316 4.201 1.00 92.88 184 PHE A O 1
ATOM 1441 N N . ARG A 1 185 ? 6.391 12.001 2.416 1.00 89.88 185 ARG A N 1
ATOM 1442 C CA . ARG A 1 185 ? 7.467 12.129 1.420 1.00 89.88 185 ARG A CA 1
ATOM 1443 C C . ARG A 1 185 ? 7.703 13.583 1.004 1.00 89.88 185 ARG A C 1
ATOM 1445 O O . ARG A 1 185 ? 8.814 13.955 0.640 1.00 89.88 185 ARG A O 1
ATOM 1452 N N . SER A 1 186 ? 6.660 14.402 1.054 1.00 88.25 186 SER A N 1
ATOM 1453 C CA . SER A 1 186 ? 6.711 15.844 0.829 1.00 88.25 186 SER A CA 1
ATOM 1454 C C . SER A 1 186 ? 5.607 16.523 1.639 1.00 88.25 186 SER A C 1
ATOM 1456 O O . SER A 1 186 ? 4.723 15.854 2.175 1.00 88.25 186 SER A O 1
ATOM 1458 N N . ASP A 1 187 ? 5.630 17.854 1.715 1.00 87.88 187 ASP A N 1
ATOM 1459 C CA . ASP A 1 187 ? 4.550 18.616 2.356 1.00 87.88 187 ASP A CA 1
ATOM 1460 C C . ASP A 1 187 ? 3.249 18.608 1.531 1.00 87.88 187 ASP A C 1
ATOM 1462 O O . ASP A 1 187 ? 2.186 18.990 2.020 1.00 87.88 187 ASP A O 1
ATOM 1466 N N . GLN A 1 188 ? 3.299 18.134 0.281 1.00 85.50 188 GLN A N 1
ATOM 1467 C CA . GLN A 1 188 ? 2.103 17.956 -0.531 1.00 85.50 188 GLN A CA 1
ATOM 1468 C C . GLN A 1 188 ? 1.197 16.918 0.142 1.00 85.50 188 GLN A C 1
ATOM 1470 O O . GLN A 1 188 ? 1.645 15.827 0.474 1.00 85.50 188 GLN A O 1
ATOM 1475 N N . SER A 1 189 ? -0.085 17.241 0.335 1.00 85.31 189 SER A N 1
ATOM 1476 C CA . SER A 1 189 ? -1.090 16.391 1.006 1.00 85.31 189 SER A CA 1
ATOM 1477 C C . SER A 1 189 ? -0.857 16.095 2.492 1.00 85.31 189 SER A C 1
ATOM 1479 O O . SER A 1 189 ? -1.602 15.295 3.053 1.00 85.31 189 SER A O 1
ATOM 1481 N N . ARG A 1 190 ? 0.120 16.733 3.153 1.00 89.94 190 ARG A N 1
ATOM 1482 C CA . ARG A 1 190 ? 0.438 16.450 4.561 1.00 89.94 190 ARG A CA 1
ATOM 1483 C C . ARG A 1 190 ? -0.779 16.574 5.477 1.00 89.94 190 ARG A C 1
ATOM 1485 O O . ARG A 1 190 ? -1.034 15.657 6.250 1.00 89.94 190 ARG A O 1
ATOM 1492 N N . ASP A 1 191 ? -1.549 17.649 5.333 1.00 88.44 191 ASP A N 1
ATOM 1493 C CA . ASP A 1 191 ? -2.725 17.904 6.174 1.00 88.44 191 ASP A CA 1
ATOM 1494 C C . ASP A 1 191 ? -3.849 16.893 5.899 1.00 88.44 191 ASP A C 1
ATOM 1496 O O . ASP A 1 191 ? -4.507 16.400 6.812 1.00 88.44 191 ASP A O 1
ATOM 1500 N N . VAL A 1 192 ? -4.018 16.502 4.629 1.00 88.12 192 VAL A N 1
ATOM 1501 C CA . VAL A 1 192 ? -4.975 15.457 4.233 1.00 88.12 192 VAL A CA 1
ATOM 1502 C C . VAL A 1 192 ? -4.581 14.118 4.845 1.00 88.12 192 VAL A C 1
ATOM 1504 O O . VAL A 1 192 ? -5.413 13.430 5.429 1.00 88.12 192 VAL A O 1
ATOM 1507 N N . VAL A 1 193 ? -3.313 13.732 4.709 1.00 91.44 193 VAL A N 1
ATOM 1508 C CA . VAL A 1 193 ? -2.827 12.419 5.137 1.00 91.44 193 VAL A CA 1
ATOM 1509 C C . VAL A 1 193 ? -2.734 12.320 6.655 1.00 91.44 193 VAL A C 1
ATOM 1511 O O . VAL A 1 193 ? -3.036 11.254 7.190 1.00 91.44 193 VAL A O 1
ATOM 1514 N N . SER A 1 194 ? -2.384 13.397 7.367 1.00 90.94 194 SER A N 1
ATOM 1515 C CA . SER A 1 194 ? -2.411 13.388 8.833 1.00 90.94 194 SER A CA 1
ATOM 1516 C C . SER A 1 194 ? -3.824 13.110 9.350 1.00 90.94 194 SER A C 1
ATOM 1518 O O . SER A 1 194 ? -3.998 12.224 10.184 1.00 90.94 194 SER A O 1
ATOM 1520 N N . CYS A 1 195 ? -4.851 13.743 8.778 1.00 87.56 195 CYS A N 1
ATOM 1521 C CA . CYS A 1 195 ? -6.246 13.464 9.122 1.00 87.56 195 CYS A CA 1
ATOM 1522 C C . CYS A 1 195 ? -6.702 12.068 8.689 1.00 87.56 195 CYS A C 1
ATOM 1524 O O . CYS A 1 195 ? -7.325 11.344 9.470 1.00 87.56 195 CYS A O 1
ATOM 1526 N N . LEU A 1 196 ? -6.345 11.646 7.475 1.00 89.06 196 LEU A N 1
ATOM 1527 C CA . LEU A 1 196 ? -6.689 10.321 6.960 1.00 89.06 196 LEU A CA 1
ATOM 1528 C C . LEU A 1 196 ? -6.068 9.189 7.795 1.00 89.06 196 LEU A C 1
ATOM 1530 O O . LEU A 1 196 ? -6.665 8.117 7.916 1.00 89.06 196 LEU A O 1
ATOM 1534 N N . SER A 1 197 ? -4.904 9.426 8.411 1.00 91.19 197 SER A N 1
ATOM 1535 C CA . SER A 1 197 ? -4.206 8.450 9.257 1.00 91.19 197 SER A CA 1
ATOM 1536 C C . SER A 1 197 ? -5.079 7.933 10.404 1.00 91.19 197 SER A C 1
ATOM 1538 O O . SER A 1 197 ? -5.046 6.744 10.710 1.00 91.19 197 SER A O 1
ATOM 1540 N N . HIS A 1 198 ? -5.957 8.768 10.961 1.00 85.44 198 HIS A N 1
ATOM 1541 C CA . HIS A 1 198 ? -6.879 8.356 12.015 1.00 85.44 198 HIS A CA 1
ATOM 1542 C C . HIS A 1 198 ? -8.002 7.439 11.514 1.00 85.44 198 HIS A C 1
ATOM 1544 O O . HIS A 1 198 ? -8.367 6.474 12.196 1.00 85.44 198 HIS A O 1
ATOM 1550 N N . ALA A 1 199 ? -8.528 7.688 10.311 1.00 83.12 199 ALA A N 1
ATOM 1551 C CA . ALA A 1 199 ? -9.501 6.794 9.679 1.00 83.12 199 ALA A CA 1
ATOM 1552 C C . ALA A 1 199 ? -8.864 5.431 9.350 1.00 83.12 199 ALA A C 1
ATOM 1554 O O . ALA A 1 199 ? -9.467 4.379 9.586 1.00 83.12 199 ALA A O 1
ATOM 1555 N N . ILE A 1 200 ? -7.606 5.442 8.892 1.00 90.38 200 ILE A N 1
ATOM 1556 C CA . ILE A 1 200 ? -6.806 4.229 8.673 1.00 90.38 200 ILE A CA 1
ATOM 1557 C C . ILE A 1 200 ? -6.610 3.475 9.999 1.00 90.38 200 ILE A C 1
ATOM 1559 O O . ILE A 1 200 ? -6.928 2.285 10.081 1.00 90.38 200 ILE A O 1
ATOM 1563 N N . ALA A 1 201 ? -6.166 4.166 11.056 1.00 89.88 201 ALA A N 1
ATOM 1564 C CA . ALA A 1 201 ? -5.934 3.584 12.379 1.00 89.88 201 ALA A CA 1
ATOM 1565 C C . ALA A 1 201 ? -7.184 2.912 12.942 1.00 89.88 201 ALA A C 1
ATOM 1567 O O . ALA A 1 201 ? -7.112 1.808 13.474 1.00 89.88 201 ALA A O 1
ATOM 1568 N N . THR A 1 202 ? -8.343 3.543 12.761 1.00 82.44 202 THR A N 1
ATOM 1569 C CA . THR A 1 202 ? -9.634 3.026 13.220 1.00 82.44 202 THR A CA 1
ATOM 1570 C C . THR A 1 202 ? -9.919 1.620 12.691 1.00 82.44 202 THR A C 1
ATOM 1572 O O . THR A 1 202 ? -10.362 0.755 13.448 1.00 82.44 202 THR A O 1
ATOM 1575 N N . THR A 1 203 ? -9.625 1.360 11.414 1.00 83.81 203 THR A N 1
ATOM 1576 C CA . THR A 1 203 ? -9.867 0.036 10.823 1.00 83.81 203 THR A CA 1
ATOM 1577 C C . THR A 1 203 ? -8.730 -0.937 11.118 1.00 83.81 203 THR A C 1
ATOM 1579 O O . THR A 1 203 ? -8.985 -2.084 11.487 1.00 83.81 203 THR A O 1
ATOM 1582 N N . TYR A 1 204 ? -7.477 -0.486 11.019 1.00 89.75 204 TYR A N 1
ATOM 1583 C CA . TYR A 1 204 ? -6.318 -1.351 11.246 1.00 89.75 204 TYR A CA 1
ATOM 1584 C C . TYR A 1 204 ? -6.259 -1.866 12.680 1.00 89.75 204 TYR A C 1
ATOM 1586 O O . TYR A 1 204 ? -5.984 -3.048 12.891 1.00 89.75 204 TYR A O 1
ATOM 1594 N N . LEU A 1 205 ? -6.590 -1.019 13.657 1.00 86.12 205 LEU A N 1
ATOM 1595 C CA . LEU A 1 205 ? -6.627 -1.414 15.059 1.00 86.12 205 LEU A CA 1
ATOM 1596 C C . LEU A 1 205 ? -7.762 -2.394 15.359 1.00 86.12 205 LEU A C 1
ATOM 1598 O O . LEU A 1 205 ? -7.595 -3.206 16.255 1.00 86.12 205 LEU A O 1
ATOM 1602 N N . ARG A 1 206 ? -8.870 -2.404 14.602 1.00 83.00 206 ARG A N 1
ATOM 1603 C CA . ARG A 1 206 ? -9.926 -3.427 14.759 1.00 83.00 206 ARG A CA 1
ATOM 1604 C C . ARG A 1 206 ? -9.456 -4.800 14.312 1.00 83.00 206 ARG A C 1
ATOM 1606 O O . ARG A 1 206 ? -9.639 -5.779 15.033 1.00 83.00 206 ARG A O 1
ATOM 1613 N N . VAL A 1 207 ? -8.810 -4.855 13.148 1.00 83.25 207 VAL A N 1
ATOM 1614 C CA . VAL A 1 207 ? -8.189 -6.086 12.647 1.00 83.25 207 VAL A CA 1
ATOM 1615 C C . VAL A 1 207 ? -7.114 -6.552 13.625 1.00 83.25 207 VAL A C 1
ATOM 1617 O O . VAL A 1 207 ? -7.095 -7.719 14.003 1.00 83.25 207 VAL A O 1
ATOM 1620 N N . ALA A 1 208 ? -6.270 -5.639 14.107 1.00 83.00 208 ALA A N 1
ATOM 1621 C CA . ALA A 1 208 ? -5.241 -5.962 15.083 1.00 83.00 208 ALA A CA 1
ATOM 1622 C C . ALA A 1 208 ? -5.824 -6.444 16.421 1.00 83.00 208 ALA A C 1
ATOM 1624 O O . ALA A 1 208 ? -5.428 -7.492 16.910 1.00 83.00 208 ALA A O 1
ATOM 1625 N N . ALA A 1 209 ? -6.805 -5.751 16.996 1.00 79.31 209 ALA A N 1
ATOM 1626 C CA . ALA A 1 209 ? -7.442 -6.144 18.254 1.00 79.31 209 ALA A CA 1
ATOM 1627 C C . ALA A 1 209 ? -7.995 -7.570 18.205 1.00 79.31 209 ALA A C 1
ATOM 1629 O O . ALA A 1 209 ? -7.976 -8.286 19.207 1.00 79.31 209 ALA A O 1
ATOM 1630 N N . LYS A 1 210 ? -8.513 -7.968 17.038 1.00 78.31 210 LYS A N 1
ATOM 1631 C CA . LYS A 1 210 ? -9.065 -9.298 16.829 1.00 78.31 210 LYS A CA 1
ATOM 1632 C C . LYS A 1 210 ? -7.995 -10.348 16.545 1.00 78.31 210 LYS A C 1
ATOM 1634 O O . LYS A 1 210 ? -8.069 -11.458 17.067 1.00 78.31 210 LYS A O 1
ATOM 1639 N N . GLU A 1 211 ? -7.034 -10.022 15.691 1.00 78.44 211 GLU A N 1
ATOM 1640 C CA . GLU A 1 211 ? -6.173 -11.023 15.068 1.00 78.44 211 GLU A CA 1
ATOM 1641 C C . GLU A 1 211 ? -4.734 -11.014 15.613 1.00 78.44 211 GLU A C 1
ATOM 1643 O O . GLU A 1 211 ? -4.021 -12.006 15.469 1.00 78.44 211 GLU A O 1
ATOM 1648 N N . ALA A 1 212 ? -4.281 -9.925 16.251 1.00 67.38 212 ALA A N 1
ATOM 1649 C CA . ALA A 1 212 ? -2.870 -9.647 16.564 1.00 67.38 212 ALA A CA 1
ATOM 1650 C C . ALA A 1 212 ? -2.307 -10.426 17.753 1.00 67.38 212 ALA A C 1
ATOM 1652 O O . ALA A 1 212 ? -1.444 -9.908 18.448 1.00 67.38 212 ALA A O 1
ATOM 1653 N N . GLY A 1 213 ? -2.748 -11.671 17.958 1.00 68.31 213 GLY A N 1
ATOM 1654 C CA . GLY A 1 213 ? -2.098 -12.613 18.868 1.00 68.31 213 GLY A CA 1
ATOM 1655 C C . GLY A 1 213 ? -0.618 -12.801 18.505 1.00 68.31 213 GLY A C 1
ATOM 1656 O O . GLY A 1 213 ? 0.230 -12.011 18.897 1.00 68.31 213 GLY A O 1
ATOM 1657 N N . ASN A 1 214 ? -0.289 -13.836 17.730 1.00 58.34 214 ASN A N 1
ATOM 1658 C CA . ASN A 1 214 ? 1.100 -14.081 17.306 1.00 58.34 214 ASN A CA 1
ATOM 1659 C C . ASN A 1 214 ? 1.372 -13.741 15.826 1.00 58.34 214 ASN A C 1
ATOM 1661 O O . ASN A 1 214 ? 2.508 -13.896 15.379 1.00 58.34 214 ASN A O 1
ATOM 1665 N N . ARG A 1 215 ? 0.351 -13.386 15.022 1.00 60.19 215 ARG A N 1
ATOM 1666 C CA . ARG A 1 215 ? 0.450 -13.431 13.545 1.00 60.19 215 ARG A CA 1
ATOM 1667 C C . ARG A 1 215 ? -0.322 -12.353 12.762 1.00 60.19 215 ARG A C 1
ATOM 1669 O O . ARG A 1 215 ? -0.740 -12.620 11.638 1.00 60.19 215 ARG A O 1
ATOM 1676 N N . VAL A 1 216 ? -0.473 -11.123 13.260 1.00 71.25 216 VAL A N 1
ATOM 1677 C CA . VAL A 1 216 ? -0.899 -10.031 12.352 1.00 71.25 216 VAL A CA 1
ATOM 1678 C C . VAL A 1 216 ? 0.328 -9.421 11.706 1.00 71.25 216 VAL A C 1
ATOM 1680 O O . VAL A 1 216 ? 1.200 -8.903 12.390 1.00 71.25 216 VAL A O 1
ATOM 1683 N N . GLY A 1 217 ? 0.401 -9.524 10.380 1.00 80.56 217 GLY A N 1
ATOM 1684 C CA . GLY A 1 217 ? 1.412 -8.834 9.589 1.00 80.56 217 GLY A CA 1
ATOM 1685 C C . GLY A 1 217 ? 1.145 -7.332 9.499 1.00 80.56 217 GLY A C 1
ATOM 1686 O O . GLY A 1 217 ? 0.136 -6.822 9.978 1.00 80.56 217 GLY A O 1
ATOM 1687 N N . TYR A 1 218 ? 2.050 -6.609 8.849 1.00 89.88 218 TYR A N 1
ATOM 1688 C CA . TYR A 1 218 ? 1.874 -5.177 8.627 1.00 89.88 218 TYR A CA 1
ATOM 1689 C C . TYR A 1 218 ? 0.599 -4.887 7.830 1.00 89.88 218 TYR A C 1
ATOM 1691 O O . TYR A 1 218 ? 0.337 -5.522 6.807 1.00 89.88 218 TYR A O 1
ATOM 1699 N N . GLN A 1 219 ? -0.153 -3.888 8.278 1.00 92.62 219 GLN A N 1
ATOM 1700 C CA . GLN A 1 219 ? -1.225 -3.270 7.503 1.00 92.62 219 GLN A CA 1
ATOM 1701 C C . GLN A 1 219 ? -0.717 -1.915 7.032 1.00 92.62 219 GLN A C 1
ATOM 1703 O O . GLN A 1 219 ? -0.171 -1.162 7.835 1.00 92.62 219 GLN A O 1
ATOM 1708 N N . TYR A 1 220 ? -0.851 -1.607 5.747 1.00 94.12 220 TYR A N 1
ATOM 1709 C CA . TYR A 1 220 ? -0.246 -0.405 5.189 1.00 94.12 220 TYR A CA 1
ATOM 1710 C C . TYR A 1 220 ? -1.057 0.206 4.056 1.00 94.12 220 TYR A C 1
ATOM 1712 O O . TYR A 1 220 ? -1.723 -0.478 3.277 1.00 94.12 220 TYR A O 1
ATOM 1720 N N . PHE A 1 221 ? -0.941 1.524 3.958 1.00 94.62 221 PHE A N 1
ATOM 1721 C CA . PHE A 1 221 ? -1.571 2.369 2.964 1.00 94.62 221 PHE A CA 1
ATOM 1722 C C . PHE A 1 221 ? -0.510 3.262 2.317 1.00 94.62 221 PHE A C 1
ATOM 1724 O O . PHE A 1 221 ? 0.349 3.830 2.994 1.00 94.62 221 PHE A O 1
ATOM 1731 N N . GLY A 1 222 ? -0.571 3.369 0.991 1.00 94.06 222 GLY A N 1
ATOM 1732 C CA . GLY A 1 222 ? 0.246 4.283 0.203 1.00 94.06 222 GLY A CA 1
ATOM 1733 C C . GLY A 1 222 ? -0.639 5.331 -0.450 1.00 94.06 222 GLY A C 1
ATOM 1734 O O . GLY A 1 222 ? -1.660 5.002 -1.051 1.00 94.06 222 GLY A O 1
ATOM 1735 N N . GLU A 1 223 ? -0.241 6.587 -0.349 1.00 92.50 223 GLU A N 1
ATOM 1736 C CA . GLU A 1 223 ? -0.973 7.709 -0.917 1.00 92.50 223 GLU A CA 1
ATOM 1737 C C . GLU A 1 223 ? -0.461 8.038 -2.335 1.00 92.50 223 GLU A C 1
ATOM 1739 O O . GLU A 1 223 ? 0.730 7.916 -2.625 1.00 92.50 223 GLU A O 1
ATOM 1744 N N . GLN A 1 224 ? -1.365 8.402 -3.252 1.00 90.25 224 GLN A N 1
ATOM 1745 C CA . GLN A 1 224 ? -1.047 8.535 -4.681 1.00 90.25 224 GLN A CA 1
ATOM 1746 C C . GLN A 1 224 ? -0.405 9.883 -5.062 1.00 90.25 224 GLN A C 1
ATOM 1748 O O . GLN A 1 224 ? 0.479 9.919 -5.923 1.00 90.25 224 GLN A O 1
ATOM 1753 N N . LEU A 1 225 ? -0.849 10.998 -4.480 1.00 89.50 225 LEU A N 1
ATOM 1754 C CA . LEU A 1 225 ? -0.457 12.356 -4.865 1.00 89.50 225 LEU A CA 1
ATOM 1755 C C . LEU A 1 225 ? 1.001 12.652 -4.497 1.00 89.50 225 LEU A C 1
ATOM 1757 O O . LEU A 1 225 ? 1.799 13.027 -5.355 1.00 89.50 225 LEU A O 1
ATOM 1761 N N . ALA A 1 226 ? 1.361 12.441 -3.237 1.00 90.19 226 ALA A N 1
ATOM 1762 C CA . ALA A 1 226 ? 2.659 12.753 -2.659 1.00 90.19 226 ALA A CA 1
ATOM 1763 C C . ALA A 1 226 ? 3.509 11.511 -2.364 1.00 90.19 226 ALA A C 1
ATOM 1765 O O . ALA A 1 226 ? 4.731 11.629 -2.280 1.00 90.19 226 ALA A O 1
ATOM 1766 N N . GLY A 1 227 ? 2.905 10.323 -2.254 1.00 92.88 227 GLY A N 1
ATOM 1767 C CA . GLY A 1 227 ? 3.636 9.102 -1.897 1.00 92.88 227 GLY A CA 1
ATOM 1768 C C . GLY A 1 227 ? 3.838 8.952 -0.390 1.00 92.88 227 GLY A C 1
ATOM 1769 O O . GLY A 1 227 ? 4.807 8.326 0.039 1.00 92.88 227 GLY A O 1
ATOM 1770 N N . SER A 1 228 ? 2.958 9.549 0.418 1.00 94.12 228 SER A N 1
ATOM 1771 C CA . SER A 1 228 ? 2.962 9.347 1.869 1.00 94.12 228 SER A CA 1
ATOM 1772 C C . SER A 1 228 ? 2.609 7.897 2.216 1.00 94.12 228 SER A C 1
ATOM 1774 O O . SER A 1 228 ? 1.873 7.226 1.489 1.00 94.12 228 SER A O 1
ATOM 1776 N N . TYR A 1 229 ? 3.139 7.409 3.332 1.00 95.50 229 TYR A N 1
ATOM 1777 C CA . TYR A 1 229 ? 2.998 6.027 3.777 1.00 95.50 229 TYR A CA 1
ATOM 1778 C C . TYR A 1 229 ? 2.420 5.984 5.189 1.00 95.50 229 TYR A C 1
ATOM 1780 O O . TYR A 1 229 ? 2.865 6.726 6.063 1.00 95.50 229 TYR A O 1
ATOM 1788 N N . VAL A 1 230 ? 1.430 5.118 5.401 1.00 95.69 230 VAL A N 1
ATOM 1789 C CA . VAL A 1 230 ? 0.803 4.885 6.706 1.00 95.69 230 VAL A CA 1
ATOM 1790 C C . VAL A 1 230 ? 0.856 3.395 7.008 1.00 95.69 230 VAL A C 1
ATOM 1792 O O . VAL A 1 230 ? 0.513 2.590 6.143 1.00 95.69 230 VAL A O 1
ATOM 1795 N N . GLN A 1 231 ? 1.264 3.012 8.216 1.00 95.44 231 GLN A N 1
ATOM 1796 C CA . GLN A 1 231 ? 1.449 1.609 8.588 1.00 95.44 231 GLN A CA 1
ATOM 1797 C C . GLN A 1 231 ? 1.006 1.325 10.018 1.00 95.44 231 GLN A C 1
ATOM 1799 O O . GLN A 1 231 ? 1.343 2.070 10.926 1.00 95.44 231 GLN A O 1
ATOM 1804 N N . TRP A 1 232 ? 0.345 0.192 10.238 1.00 93.56 232 TRP A N 1
ATOM 1805 C CA . TRP A 1 232 ? 0.262 -0.445 11.549 1.00 93.56 232 TRP A CA 1
ATOM 1806 C C . TRP A 1 232 ? 1.128 -1.724 11.589 1.00 93.56 232 TRP A C 1
ATOM 1808 O O . TRP A 1 232 ? 1.112 -2.484 10.611 1.00 93.56 232 TRP A O 1
ATOM 1818 N N . PRO A 1 233 ? 1.827 -2.015 12.704 1.00 92.75 233 PRO A N 1
ATOM 1819 C CA . PRO A 1 233 ? 2.046 -1.123 13.844 1.00 92.75 233 PRO A CA 1
ATOM 1820 C C . PRO A 1 233 ? 2.946 0.053 13.449 1.00 92.75 233 PRO A C 1
ATOM 1822 O O . PRO A 1 233 ? 3.659 -0.009 12.438 1.00 92.75 233 PRO A O 1
ATOM 1825 N N . ASN A 1 234 ? 2.920 1.123 14.243 1.00 94.44 234 ASN A N 1
ATOM 1826 C CA . ASN A 1 234 ? 3.906 2.185 14.104 1.00 94.44 234 ASN A CA 1
ATOM 1827 C C . ASN A 1 234 ? 5.297 1.625 14.454 1.00 94.44 234 ASN A C 1
ATOM 1829 O O . ASN A 1 234 ? 5.459 0.862 15.407 1.00 94.44 234 ASN A O 1
ATOM 1833 N N . THR A 1 235 ? 6.299 1.974 13.657 1.00 93.81 235 THR A N 1
ATOM 1834 C CA . THR A 1 235 ? 7.682 1.512 13.807 1.00 93.81 235 THR A CA 1
ATOM 1835 C C . THR A 1 235 ? 8.624 2.654 13.488 1.00 93.81 235 THR A C 1
ATOM 1837 O O . THR A 1 235 ? 8.311 3.465 12.617 1.00 93.81 235 THR A O 1
ATOM 1840 N N . GLU A 1 236 ? 9.809 2.677 14.099 1.00 94.50 236 GLU A N 1
ATOM 1841 C CA . GLU A 1 236 ? 10.833 3.649 13.717 1.00 94.50 236 GLU A CA 1
ATOM 1842 C C . GLU A 1 236 ? 11.470 3.295 12.363 1.00 94.50 236 GLU A C 1
ATOM 1844 O O . GLU A 1 236 ? 12.471 2.583 12.288 1.00 94.50 236 GLU A O 1
ATOM 1849 N N . TRP A 1 237 ? 10.840 3.739 11.271 1.00 91.75 237 TRP A N 1
ATOM 1850 C CA . TRP A 1 237 ? 11.262 3.437 9.904 1.00 91.75 237 TRP A CA 1
ATOM 1851 C C . TRP A 1 237 ? 10.792 4.514 8.913 1.00 91.75 237 TRP A C 1
ATOM 1853 O O . TRP A 1 237 ? 9.608 4.611 8.602 1.00 91.75 237 TRP A O 1
ATOM 1863 N N . CYS A 1 238 ? 11.726 5.314 8.388 1.00 88.69 238 CYS A N 1
ATOM 1864 C CA . CYS A 1 238 ? 11.458 6.349 7.376 1.00 88.69 238 CYS A CA 1
ATOM 1865 C C . CYS A 1 238 ? 12.608 6.497 6.355 1.00 88.69 238 CYS A C 1
ATOM 1867 O O . CYS A 1 238 ? 13.282 7.527 6.291 1.00 88.69 238 CYS A O 1
ATOM 1869 N N . PRO A 1 239 ? 12.888 5.466 5.546 1.00 89.38 239 PRO A N 1
ATOM 1870 C CA . PRO A 1 239 ? 13.888 5.573 4.485 1.00 89.38 239 PRO A CA 1
ATOM 1871 C C . PRO A 1 239 ? 13.578 6.723 3.509 1.00 89.38 239 PRO A C 1
ATOM 1873 O O . PRO A 1 239 ? 12.471 6.819 2.981 1.00 89.38 239 PRO A O 1
ATOM 1876 N N . ALA A 1 240 ? 14.574 7.575 3.239 1.00 85.69 240 ALA A N 1
ATOM 1877 C CA . ALA A 1 240 ? 14.428 8.756 2.379 1.00 85.69 240 ALA A CA 1
ATOM 1878 C C . ALA A 1 240 ? 14.077 8.410 0.916 1.00 85.69 240 ALA A C 1
ATOM 1880 O O . ALA A 1 240 ? 13.433 9.183 0.207 1.00 85.69 240 ALA A O 1
ATOM 1881 N N . ASP A 1 241 ? 14.493 7.235 0.453 1.00 86.88 241 ASP A N 1
ATOM 1882 C CA . ASP A 1 241 ? 14.308 6.739 -0.909 1.00 86.88 241 ASP A CA 1
ATOM 1883 C C . ASP A 1 241 ? 13.032 5.898 -1.083 1.00 86.88 241 ASP A C 1
ATOM 1885 O O . ASP A 1 241 ? 12.711 5.474 -2.195 1.00 86.88 241 ASP A O 1
ATOM 1889 N N . PHE A 1 242 ? 12.258 5.671 -0.019 1.00 89.44 242 PHE A N 1
ATOM 1890 C CA . PHE A 1 242 ? 11.043 4.876 -0.116 1.00 89.44 242 PHE A CA 1
ATOM 1891 C C . PHE A 1 242 ? 9.866 5.677 -0.674 1.00 89.44 242 PHE A C 1
ATOM 1893 O O . PHE A 1 242 ? 9.493 6.733 -0.169 1.00 89.44 242 PHE A O 1
ATOM 1900 N N . ASP A 1 243 ? 9.250 5.128 -1.718 1.00 91.19 243 ASP A N 1
ATOM 1901 C CA . ASP A 1 243 ? 7.981 5.590 -2.267 1.00 91.19 243 ASP A CA 1
ATOM 1902 C C . ASP A 1 243 ? 7.074 4.362 -2.450 1.00 91.19 243 ASP A C 1
ATOM 1904 O O . ASP A 1 243 ? 7.483 3.409 -3.132 1.00 91.19 243 ASP A O 1
ATOM 1908 N N . PRO A 1 244 ? 5.878 4.330 -1.834 1.00 92.69 244 PRO A N 1
ATOM 1909 C CA . PRO A 1 244 ? 4.972 3.196 -1.954 1.00 92.69 244 PRO A CA 1
ATOM 1910 C C . PRO A 1 244 ? 4.519 2.974 -3.403 1.00 92.69 244 PRO A C 1
ATOM 1912 O O . PRO A 1 244 ? 4.306 1.829 -3.793 1.00 92.69 244 PRO A O 1
ATOM 1915 N N . ARG A 1 245 ? 4.461 4.023 -4.237 1.00 91.62 245 ARG A N 1
ATOM 1916 C CA . ARG A 1 245 ? 3.925 3.956 -5.608 1.00 91.62 245 ARG A CA 1
ATOM 1917 C C . ARG A 1 245 ? 4.785 3.124 -6.554 1.00 91.62 245 ARG A C 1
ATOM 1919 O O . ARG A 1 245 ? 4.278 2.558 -7.518 1.00 91.62 245 ARG A O 1
ATOM 1926 N N . PHE A 1 246 ? 6.076 2.991 -6.250 1.00 89.06 246 PHE A N 1
ATOM 1927 C CA . PHE A 1 246 ? 7.009 2.158 -7.012 1.00 89.06 246 PHE A CA 1
ATOM 1928 C C . PHE A 1 246 ? 7.143 0.733 -6.460 1.00 89.06 246 PHE A C 1
ATOM 1930 O O . PHE A 1 246 ? 8.057 0.003 -6.846 1.00 89.06 246 PHE A O 1
ATOM 1937 N N . ARG A 1 247 ? 6.267 0.313 -5.538 1.00 89.06 247 ARG A N 1
ATOM 1938 C CA . ARG A 1 247 ? 6.306 -1.034 -4.956 1.00 89.06 247 ARG A CA 1
ATOM 1939 C C . ARG A 1 247 ? 5.339 -1.975 -5.674 1.00 89.06 247 ARG A C 1
ATOM 1941 O O . ARG A 1 247 ? 4.233 -1.557 -6.015 1.00 89.06 247 ARG A O 1
ATOM 1948 N N . PRO A 1 248 ? 5.680 -3.270 -5.835 1.00 86.88 248 PRO A N 1
ATOM 1949 C CA . PRO A 1 248 ? 4.802 -4.223 -6.516 1.00 86.88 248 PRO A CA 1
ATOM 1950 C C . PRO A 1 248 ? 3.427 -4.367 -5.857 1.00 86.88 248 PRO A C 1
ATOM 1952 O O . PRO A 1 248 ? 2.432 -4.559 -6.550 1.00 86.88 248 PRO A O 1
ATOM 1955 N N . TRP A 1 249 ? 3.365 -4.258 -4.524 1.00 87.75 249 TRP A N 1
ATOM 1956 C CA . TRP A 1 249 ? 2.109 -4.334 -3.772 1.00 87.75 249 TRP A CA 1
ATOM 1957 C C . TRP A 1 249 ? 1.171 -3.159 -4.067 1.00 87.75 249 TRP A C 1
ATOM 1959 O O . TRP A 1 249 ? -0.036 -3.310 -3.921 1.00 87.75 249 TRP A O 1
ATOM 1969 N N . TYR A 1 250 ? 1.713 -2.020 -4.504 1.00 90.75 250 TYR A N 1
ATOM 1970 C CA . TYR A 1 250 ? 0.947 -0.841 -4.891 1.00 90.75 250 TYR A CA 1
ATOM 1971 C C . TYR A 1 250 ? 0.590 -0.882 -6.379 1.00 90.75 250 TYR A C 1
ATOM 1973 O O . TYR A 1 250 ? -0.577 -0.833 -6.761 1.00 90.75 250 TYR A O 1
ATOM 1981 N N . ALA A 1 251 ? 1.608 -1.027 -7.232 1.00 86.69 251 ALA A N 1
ATOM 1982 C CA . ALA A 1 251 ? 1.455 -0.955 -8.680 1.00 86.69 251 ALA A CA 1
ATOM 1983 C C . ALA A 1 251 ? 0.640 -2.127 -9.251 1.00 86.69 251 ALA A C 1
ATOM 1985 O O . ALA A 1 251 ? -0.110 -1.948 -10.213 1.00 86.69 251 ALA A O 1
ATOM 1986 N N . GLY A 1 252 ? 0.765 -3.321 -8.661 1.00 84.56 252 GLY A N 1
ATOM 1987 C CA . GLY A 1 252 ? 0.059 -4.524 -9.100 1.00 84.56 252 GLY A CA 1
ATOM 1988 C C . GLY A 1 252 ? -1.464 -4.358 -9.054 1.00 84.56 252 GLY A C 1
ATOM 1989 O O . GLY A 1 252 ? -2.097 -4.413 -10.105 1.00 84.56 252 GLY A O 1
ATOM 1990 N N . PRO A 1 253 ? -2.076 -4.112 -7.881 1.00 82.75 253 PRO A N 1
ATOM 1991 C CA . PRO A 1 253 ? -3.518 -3.879 -7.775 1.00 82.75 253 PRO A CA 1
ATOM 1992 C C . PRO A 1 253 ? -4.015 -2.650 -8.546 1.00 82.75 253 PRO A C 1
ATOM 1994 O O . PRO A 1 253 ? -5.138 -2.672 -9.038 1.00 82.75 253 PRO A O 1
ATOM 1997 N N . ALA A 1 254 ? -3.193 -1.602 -8.684 1.00 83.69 254 ALA A N 1
ATOM 1998 C CA . ALA A 1 254 ? -3.571 -0.385 -9.405 1.00 83.69 254 ALA A CA 1
ATOM 1999 C C . ALA A 1 254 ? -3.695 -0.579 -10.930 1.00 83.69 254 ALA A C 1
ATOM 2001 O O . ALA A 1 254 ? -4.441 0.153 -11.575 1.00 83.69 254 ALA A O 1
ATOM 2002 N N . THR A 1 255 ? -2.964 -1.538 -11.515 1.00 84.31 255 THR A N 1
ATOM 2003 C CA . THR A 1 255 ? -2.884 -1.722 -12.981 1.00 84.31 255 THR A CA 1
ATOM 2004 C C . THR A 1 255 ? -3.316 -3.102 -13.480 1.00 84.31 255 THR A C 1
ATOM 2006 O O . THR A 1 255 ? -3.626 -3.245 -14.659 1.00 84.31 255 THR A O 1
ATOM 2009 N N . GLY A 1 256 ? -3.375 -4.108 -12.604 1.00 85.81 256 GLY A N 1
ATOM 2010 C CA . GLY A 1 256 ? -3.544 -5.511 -12.981 1.00 85.81 256 GLY A CA 1
ATOM 2011 C C . GLY A 1 256 ? -2.258 -6.152 -13.537 1.00 85.81 256 GLY A C 1
ATOM 2012 O O . GLY A 1 256 ? -1.228 -5.478 -13.661 1.00 85.81 256 GLY A O 1
ATOM 2013 N N . PRO A 1 257 ? -2.289 -7.469 -13.837 1.00 88.25 257 PRO A N 1
ATOM 2014 C CA . PRO A 1 257 ? -1.196 -8.158 -14.525 1.00 88.25 257 PRO A CA 1
ATOM 2015 C C . PRO A 1 257 ? -0.941 -7.562 -15.911 1.00 88.25 257 PRO A C 1
ATOM 2017 O O . PRO A 1 257 ? -1.890 -7.235 -16.627 1.00 88.25 257 PRO A O 1
ATOM 2020 N N . LYS A 1 258 ? 0.331 -7.432 -16.288 1.00 90.62 258 LYS A N 1
ATOM 2021 C CA . LYS A 1 258 ? 0.747 -6.795 -17.546 1.00 90.62 258 LYS A CA 1
ATOM 2022 C C . LYS A 1 258 ? 1.999 -7.428 -18.149 1.00 90.62 258 LYS A C 1
ATOM 2024 O O . LYS A 1 258 ? 2.897 -7.872 -17.430 1.00 90.62 258 LYS A O 1
ATOM 2029 N N . ASP A 1 259 ? 2.069 -7.332 -19.472 1.00 94.12 259 ASP A N 1
ATOM 2030 C CA . ASP A 1 259 ? 3.237 -7.635 -20.293 1.00 94.12 259 ASP A CA 1
ATOM 2031 C C . ASP A 1 259 ? 3.986 -6.341 -20.625 1.00 94.12 259 ASP A C 1
ATOM 2033 O O . ASP A 1 259 ? 3.423 -5.418 -21.217 1.00 94.12 259 ASP A O 1
ATOM 2037 N N . VAL A 1 260 ? 5.261 -6.253 -20.250 1.00 95.12 260 VAL A N 1
ATOM 2038 C CA . VAL A 1 260 ? 6.067 -5.034 -20.403 1.00 95.12 260 VAL A CA 1
ATOM 2039 C C . VAL A 1 260 ? 7.348 -5.328 -21.175 1.00 95.12 260 VAL A C 1
ATOM 2041 O O . VAL A 1 260 ? 8.158 -6.156 -20.771 1.00 95.12 260 VAL A O 1
ATOM 2044 N N . VAL A 1 261 ? 7.600 -4.583 -22.251 1.00 97.44 261 VAL A N 1
ATOM 2045 C CA . VAL A 1 261 ? 8.925 -4.547 -22.884 1.00 97.44 261 VAL A CA 1
ATOM 2046 C C . VAL A 1 261 ? 9.542 -3.172 -22.676 1.00 97.44 261 VAL A C 1
ATOM 2048 O O . VAL A 1 261 ? 9.027 -2.170 -23.170 1.00 97.44 261 VAL A O 1
ATOM 2051 N N . ILE A 1 262 ? 10.651 -3.123 -21.940 1.00 97.38 262 ILE A N 1
ATOM 2052 C CA . ILE A 1 262 ? 11.401 -1.891 -21.691 1.00 97.38 262 ILE A CA 1
ATOM 2053 C C . ILE A 1 262 ? 12.400 -1.713 -22.832 1.00 97.38 262 ILE A C 1
ATOM 2055 O O . ILE A 1 262 ? 13.314 -2.519 -22.987 1.00 97.38 262 ILE A O 1
ATOM 2059 N N . VAL A 1 263 ? 12.231 -0.666 -23.635 1.00 96.75 263 VAL A N 1
ATOM 2060 C CA . VAL A 1 263 ? 13.117 -0.358 -24.766 1.00 96.75 263 VAL A CA 1
ATOM 2061 C C . VAL A 1 263 ? 13.990 0.832 -24.392 1.00 96.75 263 VAL A C 1
ATOM 2063 O O . VAL A 1 263 ? 13.471 1.921 -24.156 1.00 96.75 263 VAL A O 1
ATOM 2066 N N . VAL A 1 264 ? 15.304 0.628 -24.324 1.00 95.12 264 VAL A N 1
ATOM 2067 C CA . VAL A 1 264 ? 16.253 1.606 -23.783 1.00 95.12 264 VAL A CA 1
ATOM 2068 C C . VAL A 1 264 ? 17.271 2.017 -24.841 1.00 95.12 264 VAL A C 1
ATOM 2070 O O . VAL A 1 264 ? 17.923 1.169 -25.453 1.00 95.12 264 VAL A O 1
ATOM 2073 N N . ASP A 1 265 ? 17.386 3.327 -25.053 1.00 93.62 265 ASP A N 1
ATOM 2074 C CA . ASP A 1 265 ? 18.369 3.919 -25.960 1.00 93.62 265 ASP A CA 1
ATOM 2075 C C . ASP A 1 265 ? 19.770 3.822 -25.338 1.00 93.62 265 ASP A C 1
ATOM 2077 O O . ASP A 1 265 ? 19.977 4.203 -24.186 1.00 93.62 265 ASP A O 1
ATOM 2081 N N . THR A 1 266 ? 20.722 3.299 -26.106 1.00 93.19 266 THR A N 1
ATOM 2082 C CA . THR A 1 266 ? 22.150 3.177 -25.773 1.00 93.19 266 THR A CA 1
ATOM 2083 C C . THR A 1 266 ? 23.034 3.819 -26.850 1.00 93.19 266 THR A C 1
ATOM 2085 O O . THR A 1 266 ? 24.172 3.398 -27.084 1.00 93.19 266 THR A O 1
ATOM 2088 N N . SER A 1 267 ? 22.484 4.773 -27.603 1.00 90.94 267 SER A N 1
ATOM 2089 C CA . SER A 1 267 ? 23.207 5.562 -28.602 1.00 90.94 267 SER A CA 1
ATOM 2090 C C . SER A 1 267 ? 24.271 6.455 -27.961 1.00 90.94 267 SER A C 1
ATOM 2092 O O . SER A 1 267 ? 24.258 6.711 -26.759 1.00 90.94 267 SER A O 1
ATOM 2094 N N . GLY A 1 268 ? 25.202 6.966 -28.770 1.00 87.75 268 GLY A N 1
ATOM 2095 C CA . GLY A 1 268 ? 26.330 7.761 -28.270 1.00 87.75 268 GLY A CA 1
ATOM 2096 C C . GLY A 1 268 ? 25.928 8.968 -27.409 1.00 87.75 268 GLY A C 1
ATOM 2097 O O . GLY A 1 268 ? 26.610 9.265 -26.436 1.00 87.75 268 GLY A O 1
ATOM 2098 N N . SER A 1 269 ? 24.787 9.614 -27.687 1.00 87.50 269 SER A N 1
ATOM 2099 C CA . SER A 1 269 ? 24.288 10.757 -26.896 1.00 87.50 269 SER A CA 1
ATOM 2100 C C . SER A 1 269 ? 23.805 10.399 -25.487 1.00 87.50 269 SER A C 1
ATOM 2102 O O . SER A 1 269 ? 23.450 11.290 -24.715 1.00 87.50 269 SER A O 1
ATOM 2104 N N . MET A 1 270 ? 23.734 9.109 -25.153 1.00 90.12 270 MET A N 1
ATOM 2105 C CA . MET A 1 270 ? 23.424 8.639 -23.802 1.00 90.12 270 MET A CA 1
ATOM 2106 C C . MET A 1 270 ? 24.644 8.689 -22.877 1.00 90.12 270 MET A C 1
ATOM 2108 O O . MET A 1 270 ? 24.479 8.619 -21.664 1.00 90.12 270 MET A O 1
ATOM 2112 N N . HIS A 1 271 ? 25.852 8.865 -23.421 1.00 85.94 271 HIS A N 1
ATOM 2113 C CA . HIS A 1 271 ? 27.048 9.137 -22.623 1.00 85.94 271 HIS A CA 1
ATOM 2114 C C . HIS A 1 271 ? 27.030 10.553 -22.022 1.00 85.94 271 HIS A C 1
ATOM 2116 O O . HIS A 1 271 ? 27.553 10.791 -20.934 1.00 85.94 271 HIS A O 1
ATOM 2122 N N . ASP A 1 272 ? 26.391 11.496 -22.717 1.00 85.00 272 ASP A N 1
ATOM 2123 C CA . ASP A 1 272 ? 26.352 12.891 -22.295 1.00 85.00 272 ASP A CA 1
ATOM 2124 C C . ASP A 1 272 ? 25.537 13.046 -21.003 1.00 85.00 272 ASP A C 1
ATOM 2126 O O . ASP A 1 272 ? 24.424 12.525 -20.885 1.00 85.00 272 ASP A O 1
ATOM 2130 N N . GLU A 1 273 ? 26.075 13.806 -20.045 1.00 86.50 273 GLU A N 1
ATOM 2131 C CA . GLU A 1 273 ? 25.390 14.190 -18.799 1.00 86.50 273 GLU A CA 1
ATOM 2132 C C . GLU A 1 273 ? 24.868 12.995 -17.967 1.00 86.50 273 GLU A C 1
ATOM 2134 O O . GLU A 1 273 ? 23.851 13.104 -17.282 1.00 86.50 273 GLU A O 1
ATOM 2139 N N . GLY A 1 274 ? 25.522 11.827 -18.046 1.00 86.44 274 GLY A N 1
ATOM 2140 C CA . GLY A 1 274 ? 25.152 10.644 -17.255 1.00 86.44 274 GLY A CA 1
ATOM 2141 C C . GLY A 1 274 ? 23.788 10.040 -17.617 1.00 86.44 274 GLY A C 1
ATOM 2142 O O . GLY A 1 274 ? 23.163 9.362 -16.799 1.00 86.44 274 GLY A O 1
ATOM 2143 N N . ARG A 1 275 ? 23.282 10.284 -18.834 1.00 90.69 275 ARG A N 1
ATOM 2144 C CA . ARG A 1 275 ? 21.967 9.787 -19.281 1.00 90.69 275 ARG A CA 1
ATOM 2145 C C . ARG A 1 275 ? 21.860 8.267 -19.288 1.00 90.69 275 ARG A C 1
ATOM 2147 O O . ARG A 1 275 ? 20.781 7.745 -19.014 1.00 90.69 275 ARG A O 1
ATOM 2154 N N . SER A 1 276 ? 22.944 7.561 -19.587 1.00 89.12 276 SER A N 1
ATOM 2155 C CA . SER A 1 276 ? 23.017 6.101 -19.536 1.00 89.12 276 SER A CA 1
ATOM 2156 C C . SER A 1 276 ? 22.790 5.582 -18.114 1.00 89.12 276 SER A C 1
ATOM 2158 O O . SER A 1 276 ? 22.006 4.652 -17.925 1.00 89.12 276 SER A O 1
ATOM 2160 N N . ASP A 1 277 ? 23.377 6.225 -17.105 1.00 90.06 277 ASP A N 1
ATOM 2161 C CA . ASP A 1 277 ? 23.153 5.880 -15.701 1.00 90.06 277 ASP A CA 1
ATOM 2162 C C . ASP A 1 277 ? 21.714 6.180 -15.270 1.00 90.06 277 ASP A C 1
ATOM 2164 O O . ASP A 1 277 ? 21.050 5.298 -14.723 1.00 90.06 277 ASP A O 1
ATOM 2168 N N . MET A 1 278 ? 21.166 7.344 -15.638 1.00 91.88 278 MET A N 1
ATOM 2169 C CA . MET A 1 278 ? 19.748 7.653 -15.397 1.00 91.88 278 MET A CA 1
ATOM 2170 C C . MET A 1 278 ? 18.808 6.636 -16.065 1.00 91.88 278 MET A C 1
ATOM 2172 O O . MET A 1 278 ? 17.795 6.243 -15.485 1.00 91.88 278 MET A O 1
ATOM 2176 N N . ALA A 1 279 ? 19.131 6.165 -17.271 1.00 92.12 279 ALA A N 1
ATOM 2177 C CA . ALA A 1 279 ? 18.341 5.158 -17.975 1.00 92.12 279 ALA A CA 1
ATOM 2178 C C . ALA A 1 279 ? 18.424 3.770 -17.309 1.00 92.12 279 ALA A C 1
ATOM 2180 O O . ALA A 1 279 ? 17.420 3.049 -17.254 1.00 92.12 279 ALA A O 1
ATOM 2181 N N . ARG A 1 280 ? 19.584 3.400 -16.752 1.00 90.81 280 ARG A N 1
ATOM 2182 C CA . ARG A 1 280 ? 19.759 2.180 -15.943 1.00 90.81 280 ARG A CA 1
ATOM 2183 C C . ARG A 1 280 ? 18.959 2.248 -14.644 1.00 90.81 280 ARG A C 1
ATOM 2185 O O . ARG A 1 280 ? 18.268 1.285 -14.296 1.00 90.81 280 ARG A O 1
ATOM 2192 N N . GLU A 1 281 ? 19.009 3.385 -13.957 1.00 91.06 281 GLU A N 1
ATOM 2193 C CA . GLU A 1 281 ? 18.218 3.643 -12.752 1.00 91.06 281 GLU A CA 1
ATOM 2194 C C . GLU A 1 281 ? 16.718 3.587 -13.054 1.00 91.06 281 GLU A C 1
ATOM 2196 O O . GLU A 1 281 ? 15.983 2.871 -12.373 1.00 91.06 281 GLU A O 1
ATOM 2201 N N . ALA A 1 282 ? 16.266 4.235 -14.131 1.00 92.81 282 ALA A N 1
ATOM 2202 C CA . ALA A 1 282 ? 14.872 4.205 -14.565 1.00 92.81 282 ALA A CA 1
ATOM 2203 C C . ALA A 1 282 ? 14.404 2.788 -14.936 1.00 92.81 282 ALA A C 1
ATOM 2205 O O . ALA A 1 282 ? 13.321 2.367 -14.531 1.00 92.81 282 ALA A O 1
ATOM 2206 N N . THR A 1 283 ? 15.232 2.015 -15.646 1.00 94.12 283 THR A N 1
ATOM 2207 C CA . THR A 1 283 ? 14.937 0.608 -15.973 1.00 94.12 283 THR A CA 1
ATOM 2208 C C . THR A 1 283 ? 14.761 -0.218 -14.699 1.00 94.12 283 THR A C 1
ATOM 2210 O O . THR A 1 283 ? 13.794 -0.969 -14.565 1.00 94.12 283 THR A O 1
ATOM 2213 N N . THR A 1 284 ? 15.654 -0.032 -13.726 1.00 92.06 284 THR A N 1
ATOM 2214 C CA . THR A 1 284 ? 15.581 -0.704 -12.422 1.00 92.06 284 THR A CA 1
ATOM 2215 C C . THR A 1 284 ? 14.335 -0.277 -11.641 1.00 92.06 284 THR A C 1
ATOM 2217 O O . THR A 1 284 ? 13.652 -1.122 -11.062 1.00 92.06 284 THR A O 1
ATOM 2220 N N . ALA A 1 285 ? 13.981 1.009 -11.669 1.00 90.75 285 ALA A N 1
ATOM 2221 C CA . ALA A 1 285 ? 12.773 1.527 -11.037 1.00 90.75 285 ALA A CA 1
ATOM 2222 C C . ALA A 1 285 ? 11.500 0.913 -11.645 1.00 90.75 285 ALA A C 1
ATOM 2224 O O . ALA A 1 285 ? 10.640 0.458 -10.893 1.00 90.75 285 ALA A O 1
ATOM 2225 N N . ILE A 1 286 ? 11.408 0.805 -12.979 1.00 92.62 286 ILE A N 1
ATOM 2226 C CA . ILE A 1 286 ? 10.287 0.134 -13.660 1.00 92.62 286 ILE A CA 1
ATOM 2227 C C . ILE A 1 286 ? 10.203 -1.330 -13.224 1.00 92.62 286 ILE A C 1
ATOM 2229 O O . ILE A 1 286 ? 9.137 -1.773 -12.797 1.00 92.62 286 ILE A O 1
ATOM 2233 N N . LEU A 1 287 ? 11.316 -2.073 -13.254 1.00 93.19 287 LEU A N 1
ATOM 2234 C CA . LEU A 1 287 ? 11.359 -3.473 -12.808 1.00 93.19 287 LEU A CA 1
ATOM 2235 C C . LEU A 1 287 ? 10.898 -3.626 -11.351 1.00 93.19 287 LEU A C 1
ATOM 2237 O O . LEU A 1 287 ? 10.191 -4.577 -11.011 1.00 93.19 287 LEU A O 1
ATOM 2241 N N . ASN A 1 288 ? 11.248 -2.677 -10.484 1.00 89.88 288 ASN A N 1
ATOM 2242 C CA . ASN A 1 288 ? 10.832 -2.684 -9.084 1.00 89.88 288 ASN A CA 1
ATOM 2243 C C . ASN A 1 288 ? 9.320 -2.513 -8.896 1.00 89.88 288 ASN A C 1
ATOM 2245 O O . ASN A 1 288 ? 8.808 -2.995 -7.890 1.00 89.88 288 ASN A O 1
ATOM 2249 N N . THR A 1 289 ? 8.599 -1.945 -9.867 1.00 90.62 289 THR A N 1
ATOM 2250 C CA . THR A 1 289 ? 7.126 -1.878 -9.838 1.00 90.62 289 THR A CA 1
ATOM 2251 C C . THR A 1 289 ? 6.445 -3.198 -10.217 1.00 90.62 289 THR A C 1
ATOM 2253 O O . THR A 1 289 ? 5.274 -3.400 -9.901 1.00 90.62 289 THR A O 1
ATOM 2256 N N . LEU A 1 290 ? 7.162 -4.111 -10.881 1.00 90.38 290 LEU A N 1
ATOM 2257 C CA . LEU A 1 290 ? 6.599 -5.359 -11.396 1.00 90.38 290 LEU A CA 1
ATOM 2258 C C . LEU A 1 290 ? 6.554 -6.453 -10.323 1.00 90.38 290 LEU A C 1
ATOM 2260 O O . LEU A 1 290 ? 7.481 -6.629 -9.522 1.00 90.38 290 LEU A O 1
ATOM 2264 N N . SER A 1 291 ? 5.471 -7.216 -10.336 1.00 86.69 291 SER A N 1
ATOM 2265 C CA . SER A 1 291 ? 5.199 -8.372 -9.489 1.00 86.69 291 SER A CA 1
ATOM 2266 C C . SER A 1 291 ? 5.450 -9.683 -10.237 1.00 86.69 291 SER A C 1
ATOM 2268 O O . SER A 1 291 ? 5.582 -9.715 -11.453 1.00 86.69 291 SER A O 1
ATOM 2270 N N . TRP A 1 292 ? 5.443 -10.807 -9.521 1.00 84.19 292 TRP A N 1
ATOM 2271 C CA . TRP A 1 292 ? 5.606 -12.136 -10.122 1.00 84.19 292 TRP A CA 1
ATOM 2272 C C . TRP A 1 292 ? 4.484 -12.536 -11.099 1.00 84.19 292 TRP A C 1
ATOM 2274 O O . TRP A 1 292 ? 4.651 -13.519 -11.815 1.00 84.19 292 TRP A O 1
ATOM 2284 N N . LYS A 1 293 ? 3.355 -11.809 -11.109 1.00 85.81 293 LYS A N 1
ATOM 2285 C CA . LYS A 1 293 ? 2.250 -11.988 -12.065 1.00 85.81 293 LYS A CA 1
ATOM 2286 C C . LYS A 1 293 ? 2.469 -11.237 -13.378 1.00 85.81 293 LYS A C 1
ATOM 2288 O O . LYS A 1 293 ? 1.717 -11.460 -14.316 1.00 85.81 293 LYS A O 1
ATOM 2293 N N . ASP A 1 294 ? 3.439 -10.328 -13.411 1.00 91.12 294 ASP A N 1
ATOM 2294 C CA . ASP A 1 294 ? 3.777 -9.549 -14.593 1.00 91.12 294 ASP A CA 1
ATOM 2295 C C . ASP A 1 294 ? 4.857 -10.268 -15.403 1.00 91.12 294 ASP A C 1
ATOM 2297 O O . ASP A 1 294 ? 5.692 -11.004 -14.862 1.00 91.12 294 ASP A O 1
ATOM 2301 N N . PHE A 1 295 ? 4.877 -9.999 -16.699 1.00 94.56 295 PHE A N 1
ATOM 2302 C CA . PHE A 1 295 ? 5.874 -10.502 -17.630 1.00 94.56 295 PHE A CA 1
ATOM 2303 C C . PHE A 1 295 ? 6.690 -9.335 -18.175 1.00 94.56 295 PHE A C 1
ATOM 2305 O O . PHE A 1 295 ? 6.161 -8.263 -18.467 1.00 94.56 295 PHE A O 1
ATOM 2312 N N . VAL A 1 296 ? 8.005 -9.518 -18.278 1.00 96.69 296 VAL A N 1
ATOM 2313 C CA . VAL A 1 296 ? 8.919 -8.442 -18.656 1.00 96.69 296 VAL A CA 1
ATOM 2314 C C . VAL A 1 296 ? 10.033 -8.904 -19.577 1.00 96.69 296 VAL A C 1
ATOM 2316 O O . VAL A 1 296 ? 10.472 -10.053 -19.527 1.00 96.69 296 VAL A O 1
ATOM 2319 N N . ASN A 1 297 ? 10.516 -7.987 -20.407 1.00 97.19 297 ASN A N 1
ATOM 2320 C CA . ASN A 1 297 ? 11.787 -8.106 -21.106 1.00 97.19 297 ASN A CA 1
ATOM 2321 C C . ASN A 1 297 ? 12.417 -6.717 -21.300 1.00 97.19 297 ASN A C 1
ATOM 2323 O O . ASN A 1 297 ? 11.731 -5.697 -21.198 1.00 97.19 297 ASN A O 1
ATOM 2327 N N . VAL A 1 298 ? 13.718 -6.673 -21.576 1.00 97.62 298 VAL A N 1
ATOM 2328 C CA . VAL A 1 298 ? 14.469 -5.433 -21.804 1.00 97.62 298 VAL A CA 1
ATOM 2329 C C . VAL A 1 298 ? 15.211 -5.523 -23.134 1.00 97.62 298 VAL A C 1
ATOM 2331 O O . VAL A 1 298 ? 15.898 -6.508 -23.407 1.00 97.62 298 VAL A O 1
ATOM 2334 N N . VAL A 1 299 ? 15.067 -4.480 -23.950 1.00 96.69 299 VAL A N 1
ATOM 2335 C CA . VAL A 1 299 ? 15.692 -4.310 -25.264 1.00 96.69 299 VAL A CA 1
ATOM 2336 C C . VAL A 1 299 ? 16.588 -3.082 -25.208 1.00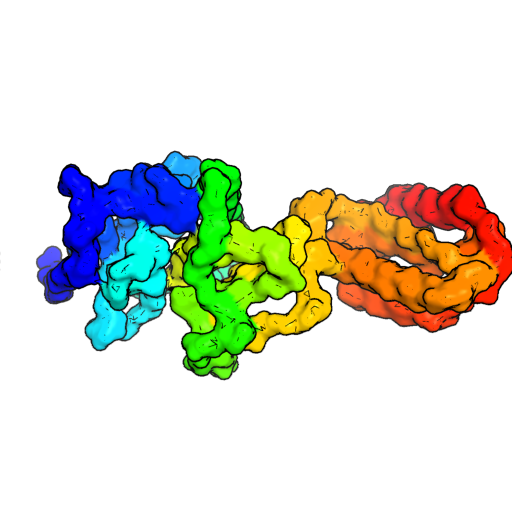 96.69 299 VAL A C 1
ATOM 2338 O O . VAL A 1 299 ? 16.101 -1.972 -25.018 1.00 96.69 299 VAL A O 1
ATOM 2341 N N . LEU A 1 300 ? 17.887 -3.268 -25.407 1.00 95.25 300 LEU A N 1
ATOM 2342 C CA . LEU A 1 300 ? 18.837 -2.176 -25.596 1.00 95.25 300 LEU A CA 1
ATOM 2343 C C . LEU A 1 300 ? 19.048 -1.952 -27.090 1.00 95.25 300 LEU A C 1
ATOM 2345 O O . LEU A 1 300 ? 19.241 -2.914 -27.847 1.00 95.25 300 LEU A O 1
ATOM 2349 N N . PHE A 1 301 ? 19.013 -0.700 -27.534 1.00 95.19 301 PHE A N 1
ATOM 2350 C CA . PHE A 1 301 ? 19.129 -0.375 -28.951 1.00 95.19 301 PHE A CA 1
ATOM 2351 C C . PHE A 1 301 ? 19.942 0.890 -29.203 1.00 95.19 301 PHE A C 1
ATOM 2353 O O . PHE A 1 301 ? 20.028 1.787 -28.374 1.00 95.19 301 PHE A O 1
ATOM 2360 N N . SER A 1 302 ? 20.471 0.985 -30.418 1.00 93.44 302 SER A N 1
ATOM 2361 C CA . SER A 1 302 ? 20.987 2.232 -30.967 1.00 93.44 302 SER A CA 1
ATOM 2362 C C . SER A 1 302 ? 20.538 2.388 -32.417 1.00 93.44 302 SER A C 1
ATOM 2364 O O . SER A 1 302 ? 19.370 2.665 -32.675 1.00 93.44 302 SER A O 1
ATOM 2366 N N . SER A 1 303 ? 21.404 2.150 -33.401 1.00 92.12 303 SER A N 1
ATOM 2367 C CA . SER A 1 303 ? 21.008 2.133 -34.818 1.00 92.12 303 SER A CA 1
ATOM 2368 C C . SER A 1 303 ? 20.300 0.827 -35.194 1.00 92.12 303 SER A C 1
ATOM 2370 O O . SER A 1 303 ? 19.534 0.786 -36.157 1.00 92.12 303 SER A O 1
ATOM 2372 N N . THR A 1 304 ? 20.534 -0.221 -34.403 1.00 92.06 304 THR A N 1
ATOM 2373 C CA . THR A 1 304 ? 19.900 -1.541 -34.462 1.00 92.06 304 THR A CA 1
ATOM 2374 C C . THR A 1 304 ? 19.552 -1.996 -33.044 1.00 92.06 304 THR A C 1
ATOM 2376 O O . THR A 1 304 ? 19.962 -1.366 -32.066 1.00 92.06 304 THR A O 1
ATOM 2379 N N . VAL A 1 305 ? 18.842 -3.118 -32.911 1.00 94.19 305 VAL A N 1
ATOM 2380 C CA . VAL A 1 305 ? 18.771 -3.827 -31.624 1.00 94.19 305 VAL A CA 1
ATOM 2381 C C . VAL A 1 305 ? 20.175 -4.324 -31.281 1.00 94.19 305 VAL A C 1
ATOM 2383 O O . VAL A 1 305 ? 20.847 -4.915 -32.127 1.00 94.19 305 VAL A O 1
ATOM 2386 N N . ARG A 1 306 ? 20.647 -4.004 -30.076 1.00 93.25 306 ARG A N 1
ATOM 2387 C CA . ARG A 1 306 ? 22.006 -4.304 -29.607 1.00 93.25 306 ARG A CA 1
ATOM 2388 C C . ARG A 1 306 ? 22.016 -5.539 -28.729 1.00 93.25 306 ARG A C 1
ATOM 2390 O O . ARG A 1 306 ? 22.841 -6.424 -28.926 1.00 93.25 306 ARG A O 1
ATOM 2397 N N . ALA A 1 307 ? 21.087 -5.586 -27.784 1.00 93.62 307 ALA A N 1
ATOM 2398 C CA . ALA A 1 307 ? 20.952 -6.691 -26.861 1.00 93.62 307 ALA A CA 1
ATOM 2399 C C . ALA A 1 307 ? 19.497 -6.811 -26.404 1.00 93.62 307 ALA A C 1
ATOM 2401 O O . ALA A 1 307 ? 18.806 -5.813 -26.204 1.00 93.62 307 ALA A O 1
ATOM 2402 N N . THR A 1 308 ? 19.048 -8.042 -26.210 1.00 95.50 308 THR A N 1
ATOM 2403 C CA . THR A 1 308 ? 17.759 -8.372 -25.601 1.00 95.50 308 THR A CA 1
ATOM 2404 C C . THR A 1 308 ? 18.015 -9.340 -24.463 1.00 95.50 308 THR A C 1
ATOM 2406 O O . THR A 1 308 ? 18.823 -10.257 -24.622 1.00 95.50 308 THR A O 1
ATOM 2409 N N . PHE A 1 309 ? 17.362 -9.150 -23.318 1.00 96.56 309 PHE A N 1
ATOM 2410 C CA . PHE A 1 309 ? 17.603 -10.021 -22.165 1.00 96.56 309 PHE A CA 1
ATOM 2411 C C . PHE A 1 309 ? 17.211 -11.473 -22.466 1.00 96.56 309 PHE A C 1
ATOM 2413 O O . PHE A 1 309 ? 17.945 -12.407 -22.146 1.00 96.56 309 PHE A O 1
ATOM 2420 N N . ALA A 1 310 ? 16.064 -11.656 -23.119 1.00 95.31 310 ALA A N 1
ATOM 2421 C CA . ALA A 1 310 ? 15.575 -12.954 -23.558 1.00 95.31 310 ALA A CA 1
ATOM 2422 C C . ALA A 1 310 ? 14.854 -12.856 -24.911 1.00 95.31 310 ALA A C 1
ATOM 2424 O O . ALA A 1 310 ? 14.470 -11.775 -25.352 1.00 95.31 310 ALA A O 1
ATOM 2425 N N . ASP A 1 311 ? 14.621 -14.006 -25.539 1.00 94.31 311 ASP A N 1
ATOM 2426 C CA . ASP A 1 311 ? 13.860 -14.138 -26.791 1.00 94.31 311 ASP A CA 1
ATOM 2427 C C . ASP A 1 311 ? 12.342 -13.945 -26.618 1.00 94.31 311 ASP A C 1
ATOM 2429 O O . ASP A 1 311 ? 11.619 -13.703 -27.581 1.00 94.31 311 ASP A O 1
ATOM 2433 N N . THR A 1 312 ? 11.845 -14.132 -25.397 1.00 95.69 312 THR A N 1
ATOM 2434 C CA . THR A 1 312 ? 10.436 -13.992 -25.017 1.00 95.69 312 THR A CA 1
ATOM 2435 C C . THR A 1 312 ? 10.356 -13.220 -23.716 1.00 95.69 312 THR A C 1
ATOM 2437 O O . THR A 1 312 ? 11.343 -13.123 -22.988 1.00 95.69 312 THR A O 1
ATOM 2440 N N . LEU A 1 313 ? 9.173 -12.729 -23.379 1.00 96.44 313 LEU A N 1
ATOM 2441 C CA . LEU A 1 313 ? 8.883 -12.256 -22.041 1.00 96.44 313 LEU A CA 1
ATOM 2442 C C . LEU A 1 313 ? 9.211 -13.341 -21.004 1.00 96.44 313 LEU A C 1
ATOM 2444 O O . LEU A 1 313 ? 9.061 -14.547 -21.251 1.00 96.44 313 LEU A O 1
ATOM 2448 N N . VAL A 1 314 ? 9.689 -12.896 -19.846 1.00 94.31 314 VAL A N 1
ATOM 2449 C CA . VAL A 1 314 ? 9.948 -13.739 -18.678 1.00 94.31 314 VAL A CA 1
ATOM 2450 C C . VAL A 1 314 ? 9.095 -13.259 -17.506 1.00 94.31 314 VAL A C 1
ATOM 2452 O O . VAL A 1 314 ? 8.851 -12.059 -17.391 1.00 94.31 314 VAL A O 1
ATOM 2455 N N . PRO A 1 315 ? 8.656 -14.150 -16.603 1.00 92.25 315 PRO A N 1
ATOM 2456 C CA . PRO A 1 315 ? 7.925 -13.719 -15.419 1.00 92.25 315 PRO A CA 1
ATOM 2457 C C . PRO A 1 315 ? 8.826 -12.841 -14.540 1.00 92.25 315 PRO A C 1
ATOM 2459 O O . PRO A 1 315 ? 9.970 -13.212 -14.248 1.00 92.25 315 PRO A O 1
ATOM 2462 N N . ALA A 1 316 ? 8.309 -11.707 -14.066 1.00 91.31 316 ALA A N 1
ATOM 2463 C CA . ALA A 1 316 ? 9.030 -10.709 -13.273 1.00 91.31 316 ALA A CA 1
ATOM 2464 C C . ALA A 1 316 ? 9.219 -11.134 -11.797 1.00 91.31 316 ALA A C 1
ATOM 2466 O O . ALA A 1 316 ? 8.976 -10.386 -10.845 1.00 91.31 316 ALA A O 1
ATOM 2467 N N . THR A 1 317 ? 9.683 -12.369 -11.591 1.00 88.56 317 THR A N 1
ATOM 2468 C CA . THR A 1 317 ? 10.104 -12.894 -10.283 1.00 88.56 317 THR A CA 1
ATOM 2469 C C . THR A 1 317 ? 11.313 -12.123 -9.746 1.00 88.56 317 THR A C 1
ATOM 2471 O O . THR A 1 317 ? 12.089 -11.572 -10.524 1.00 88.56 317 THR A O 1
ATOM 2474 N N . TYR A 1 318 ? 11.530 -12.125 -8.424 1.00 85.06 318 TYR A N 1
ATOM 2475 C CA . TYR A 1 318 ? 12.703 -11.477 -7.810 1.00 85.06 318 TYR A CA 1
ATOM 2476 C C . TYR A 1 318 ? 14.019 -11.902 -8.471 1.00 85.06 318 TYR A C 1
ATOM 2478 O O . TYR A 1 318 ? 14.794 -11.052 -8.898 1.00 85.06 318 TYR A O 1
ATOM 2486 N N . LYS A 1 319 ? 14.204 -13.215 -8.661 1.00 88.81 319 LYS A N 1
ATOM 2487 C CA . LYS A 1 319 ? 15.381 -13.774 -9.330 1.00 88.81 319 LYS A CA 1
ATOM 2488 C C . LYS A 1 319 ? 15.531 -13.251 -10.759 1.00 88.81 319 LYS A C 1
ATOM 2490 O O . LYS A 1 319 ? 16.616 -12.828 -11.129 1.00 88.81 319 LYS A O 1
ATOM 2495 N N . GLN A 1 320 ? 14.462 -13.258 -11.558 1.00 91.12 320 GLN A N 1
ATOM 2496 C CA . GLN A 1 320 ? 14.560 -12.788 -12.943 1.00 91.12 320 GLN A CA 1
ATOM 2497 C C . GLN A 1 320 ? 14.850 -11.293 -13.030 1.00 91.12 320 GLN A C 1
ATOM 2499 O O . GLN A 1 320 ? 15.657 -10.882 -13.854 1.00 91.12 320 GLN A O 1
ATOM 2504 N N . LYS A 1 321 ? 14.260 -10.479 -12.151 1.00 92.12 321 LYS A N 1
ATOM 2505 C CA . LYS A 1 321 ? 14.560 -9.046 -12.097 1.00 92.12 321 LYS A CA 1
ATOM 2506 C C . LYS A 1 321 ? 16.023 -8.778 -11.740 1.00 92.12 321 LYS A C 1
ATOM 2508 O O . LYS A 1 321 ? 16.646 -7.940 -12.382 1.00 92.12 321 LYS A O 1
ATOM 2513 N N . GLU A 1 322 ? 16.588 -9.513 -10.781 1.00 91.75 322 GLU A N 1
ATOM 2514 C CA . GLU A 1 322 ? 18.022 -9.426 -10.469 1.00 91.75 322 GLU A CA 1
ATOM 2515 C C . GLU A 1 322 ? 18.900 -9.807 -11.665 1.00 91.75 322 GLU A C 1
ATOM 2517 O O . GLU A 1 322 ? 19.881 -9.121 -11.946 1.00 91.75 322 GLU A O 1
ATOM 2522 N N . GLU A 1 323 ? 18.552 -10.874 -12.387 1.00 95.81 323 GLU A N 1
ATOM 2523 C CA . GLU A 1 323 ? 19.297 -11.292 -13.577 1.00 95.81 323 GLU A CA 1
ATOM 2524 C C . GLU A 1 323 ? 19.194 -10.265 -14.711 1.00 95.81 323 GLU A C 1
ATOM 2526 O O . GLU A 1 323 ? 20.200 -9.991 -15.359 1.00 95.81 323 GLU A O 1
ATOM 2531 N N . ILE A 1 324 ? 18.033 -9.627 -14.903 1.00 96.31 324 ILE A N 1
ATOM 2532 C CA . ILE A 1 324 ? 17.865 -8.525 -15.862 1.00 96.31 324 ILE A CA 1
ATOM 2533 C C . ILE A 1 324 ? 18.764 -7.343 -15.489 1.00 96.31 324 ILE A C 1
ATOM 2535 O O . ILE A 1 324 ? 19.468 -6.822 -16.352 1.00 96.31 324 ILE A O 1
ATOM 2539 N N . VAL A 1 325 ? 18.777 -6.924 -14.218 1.00 94.31 325 VAL A N 1
ATOM 2540 C CA . VAL A 1 325 ? 19.602 -5.793 -13.757 1.00 94.31 325 VAL A CA 1
ATOM 2541 C C . VAL A 1 325 ? 21.092 -6.100 -13.920 1.00 94.31 325 VAL A C 1
ATOM 2543 O O . VAL A 1 325 ? 21.837 -5.265 -14.438 1.00 94.31 325 VAL A O 1
ATOM 2546 N N . LYS A 1 326 ? 21.533 -7.308 -13.542 1.00 94.75 326 LYS A N 1
ATOM 2547 C CA . LYS A 1 326 ? 22.918 -7.754 -13.761 1.00 94.75 326 LYS A CA 1
ATOM 2548 C C . LYS A 1 326 ? 23.253 -7.756 -15.247 1.00 94.75 326 LYS A C 1
ATOM 2550 O O . LYS A 1 326 ? 24.247 -7.1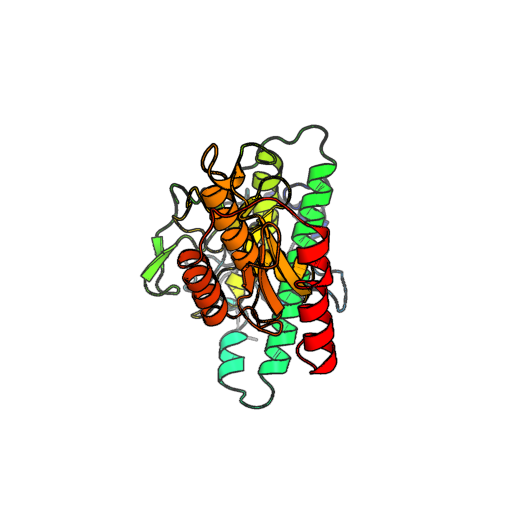53 -15.633 1.00 94.75 326 LYS A O 1
ATOM 2555 N N . TRP A 1 327 ? 22.423 -8.393 -16.075 1.00 95.62 327 TRP A N 1
ATOM 2556 C CA . TRP A 1 327 ? 22.607 -8.457 -17.524 1.00 95.62 327 TRP A CA 1
ATOM 2557 C C . TRP A 1 327 ? 22.741 -7.063 -18.132 1.00 95.62 327 TRP A C 1
ATOM 2559 O O . TRP A 1 327 ? 23.708 -6.824 -18.852 1.00 95.62 327 TRP A O 1
ATOM 2569 N N . ALA A 1 328 ? 21.834 -6.145 -17.786 1.00 91.50 328 ALA A N 1
ATOM 2570 C CA . ALA A 1 328 ? 21.839 -4.763 -18.250 1.00 91.50 328 ALA A CA 1
ATOM 2571 C C . ALA A 1 328 ? 23.123 -4.029 -17.833 1.00 91.50 328 ALA A C 1
ATOM 2573 O O . ALA A 1 328 ? 23.671 -3.263 -18.621 1.00 91.50 328 ALA A O 1
ATOM 2574 N N . GLY A 1 329 ? 23.645 -4.298 -16.631 1.00 88.00 329 GLY A N 1
ATOM 2575 C CA . GLY A 1 329 ? 24.912 -3.744 -16.146 1.00 88.00 329 GLY A CA 1
ATOM 2576 C C . GLY A 1 329 ? 26.158 -4.209 -16.911 1.00 88.00 329 GLY A C 1
ATOM 2577 O O . GLY A 1 329 ? 27.155 -3.497 -16.896 1.00 88.00 329 GLY A O 1
ATOM 2578 N N . TRP A 1 330 ? 26.105 -5.359 -17.593 1.00 88.75 330 TRP A N 1
ATOM 2579 C CA . TRP A 1 330 ? 27.202 -5.871 -18.430 1.00 88.75 330 TRP A CA 1
ATOM 2580 C C . TRP A 1 330 ? 27.113 -5.448 -19.902 1.00 88.75 330 TRP A C 1
ATOM 2582 O O . TRP A 1 330 ? 28.013 -5.774 -20.674 1.00 88.75 330 TRP A O 1
ATOM 2592 N N . GLN A 1 331 ? 26.030 -4.785 -20.317 1.00 89.12 331 GLN A N 1
ATOM 2593 C CA . GLN A 1 331 ? 25.864 -4.379 -21.712 1.00 89.12 331 GLN A CA 1
ATOM 2594 C C . GLN A 1 331 ? 26.640 -3.100 -22.037 1.00 89.12 331 GLN A C 1
ATOM 2596 O O . GLN A 1 331 ? 26.978 -2.311 -21.160 1.00 89.12 331 GLN A O 1
ATOM 2601 N N . GLU A 1 332 ? 26.891 -2.879 -23.326 1.00 82.12 332 GLU A N 1
ATOM 2602 C CA . GLU A 1 332 ? 27.459 -1.626 -23.823 1.00 82.12 332 GLU A CA 1
ATOM 2603 C C . GLU A 1 332 ? 26.357 -0.565 -23.961 1.00 82.12 332 GLU A C 1
ATOM 2605 O O . GLU A 1 332 ? 25.441 -0.722 -24.771 1.00 82.12 332 GLU A O 1
ATOM 2610 N N . TRP A 1 333 ? 26.472 0.526 -23.199 1.00 81.31 333 TRP A N 1
ATOM 2611 C CA . TRP A 1 333 ? 25.500 1.631 -23.174 1.00 81.31 333 TRP A CA 1
ATOM 2612 C C . TRP A 1 333 ? 25.860 2.808 -24.098 1.00 81.31 333 TRP A C 1
ATOM 2614 O O . TRP A 1 333 ? 25.213 3.852 -24.047 1.00 81.31 333 TRP A O 1
ATOM 2624 N N . GLU A 1 334 ? 26.891 2.653 -24.932 1.00 71.88 334 GLU A N 1
ATOM 2625 C CA . GLU A 1 334 ? 27.548 3.768 -25.625 1.00 71.88 334 GLU A CA 1
ATOM 2626 C C . GLU A 1 334 ? 27.959 3.384 -27.051 1.00 71.88 334 GLU A C 1
ATOM 2628 O O . GLU A 1 334 ? 29.137 3.179 -27.346 1.00 71.88 334 GLU A O 1
ATOM 2633 N N . ALA A 1 335 ? 27.002 3.239 -27.971 1.00 69.62 335 ALA A N 1
ATOM 2634 C CA . ALA A 1 335 ? 27.366 2.869 -29.338 1.00 69.62 335 ALA A CA 1
ATOM 2635 C C . ALA A 1 335 ? 26.389 3.355 -30.407 1.00 69.62 335 ALA A C 1
ATOM 2637 O O . ALA A 1 335 ? 25.232 2.954 -30.426 1.00 69.62 335 ALA A O 1
ATOM 2638 N N . GLY A 1 336 ? 26.896 4.085 -31.403 1.00 80.50 336 GLY A N 1
ATOM 2639 C CA . GLY A 1 336 ? 26.192 4.350 -32.665 1.00 80.50 336 GLY A CA 1
ATOM 2640 C C . GLY A 1 336 ? 25.127 5.453 -32.608 1.00 80.50 336 GLY A C 1
ATOM 2641 O O . GLY A 1 336 ? 25.013 6.181 -31.625 1.00 80.50 336 GLY A O 1
ATOM 2642 N N . GLY A 1 337 ? 24.375 5.600 -33.706 1.00 86.44 337 GLY A N 1
ATOM 2643 C CA . GLY A 1 337 ? 23.236 6.526 -33.813 1.00 86.44 337 GLY A CA 1
ATOM 2644 C C . GLY A 1 337 ? 21.939 5.936 -33.248 1.00 86.44 337 GLY A C 1
ATOM 2645 O O . GLY A 1 337 ? 21.976 4.874 -32.640 1.00 86.44 337 GLY A O 1
ATOM 2646 N N . THR A 1 338 ? 20.789 6.563 -33.505 1.00 90.88 338 THR A N 1
ATOM 2647 C CA . THR A 1 338 ? 19.496 6.192 -32.889 1.00 90.88 338 THR A CA 1
ATOM 2648 C C . THR A 1 338 ? 18.452 5.785 -33.933 1.00 90.88 338 THR A C 1
ATOM 2650 O O . THR A 1 338 ? 18.239 6.496 -34.915 1.00 90.88 338 THR A O 1
ATOM 2653 N N . ASN A 1 339 ? 17.760 4.661 -33.722 1.00 93.38 339 ASN A N 1
ATOM 2654 C CA . ASN A 1 339 ? 16.690 4.175 -34.596 1.00 93.38 339 ASN A CA 1
ATOM 2655 C C . ASN A 1 339 ? 15.565 3.470 -33.815 1.00 93.38 339 ASN A C 1
ATOM 2657 O O . ASN A 1 339 ? 15.481 2.240 -33.756 1.00 93.38 339 ASN A O 1
ATOM 2661 N N . PHE A 1 340 ? 14.640 4.268 -33.277 1.00 93.31 340 PHE A N 1
ATOM 2662 C CA . PHE A 1 340 ? 13.469 3.776 -32.543 1.00 93.31 340 PHE A CA 1
ATOM 2663 C C . PHE A 1 340 ? 12.595 2.826 -33.365 1.00 93.31 340 PHE A C 1
ATOM 2665 O O . PHE A 1 340 ? 12.078 1.847 -32.835 1.00 93.31 340 PHE A O 1
ATOM 2672 N N . ARG A 1 341 ? 12.440 3.079 -34.674 1.00 95.19 341 ARG A N 1
ATOM 2673 C CA . ARG A 1 341 ? 11.620 2.222 -35.539 1.00 95.19 341 ARG A CA 1
ATOM 2674 C C . ARG A 1 341 ? 12.193 0.809 -35.582 1.00 95.19 341 ARG A C 1
ATOM 2676 O O . ARG A 1 341 ? 11.448 -0.150 -35.426 1.00 95.19 341 ARG A O 1
ATOM 2683 N N . HIS A 1 342 ? 13.505 0.676 -35.758 1.00 92.88 342 HIS A N 1
ATOM 2684 C CA . HIS A 1 342 ? 14.139 -0.638 -35.762 1.00 92.88 342 HIS A CA 1
ATOM 2685 C C . HIS A 1 342 ? 14.041 -1.327 -34.395 1.00 92.88 342 HIS A C 1
ATOM 2687 O O . HIS A 1 342 ? 13.821 -2.532 -34.347 1.00 92.88 342 HIS A O 1
ATOM 2693 N N . ALA A 1 343 ? 14.189 -0.587 -33.295 1.00 94.44 343 ALA A N 1
ATOM 2694 C CA . ALA A 1 343 ? 14.093 -1.141 -31.945 1.00 94.44 343 ALA A CA 1
ATOM 2695 C C . ALA A 1 343 ? 12.690 -1.660 -31.600 1.00 94.44 343 ALA A C 1
ATOM 2697 O O . ALA A 1 343 ? 12.547 -2.715 -30.984 1.00 94.44 343 ALA A O 1
ATOM 2698 N N . LEU A 1 344 ? 11.655 -0.929 -32.020 1.00 95.12 344 LEU A N 1
ATOM 2699 C CA . LEU A 1 344 ? 10.267 -1.311 -31.786 1.00 95.12 344 LEU A CA 1
ATOM 2700 C C . LEU A 1 344 ? 9.864 -2.503 -32.656 1.00 95.12 344 LEU A C 1
ATOM 2702 O O . LEU A 1 344 ? 9.395 -3.503 -32.124 1.00 95.12 344 LEU A O 1
ATOM 2706 N N . PHE A 1 345 ? 10.072 -2.418 -33.973 1.00 94.56 345 PHE A N 1
ATOM 2707 C CA . PHE A 1 345 ? 9.586 -3.444 -34.899 1.00 94.56 345 PHE A CA 1
ATOM 2708 C C . PHE A 1 345 ? 10.425 -4.721 -34.903 1.00 94.56 345 PHE A C 1
ATOM 2710 O O . PHE A 1 345 ? 9.836 -5.780 -35.001 1.00 94.56 345 PHE A O 1
ATOM 2717 N N . ASN A 1 346 ? 11.752 -4.639 -34.755 1.00 93.12 346 ASN A N 1
ATOM 2718 C CA . ASN A 1 346 ? 12.632 -5.819 -34.791 1.00 93.12 346 ASN A CA 1
ATOM 2719 C C . ASN A 1 346 ? 13.148 -6.219 -33.398 1.00 93.12 346 ASN A C 1
ATOM 2721 O O . ASN A 1 346 ? 14.225 -6.800 -33.261 1.00 93.12 346 ASN A O 1
ATOM 2725 N N . GLY A 1 347 ? 12.458 -5.776 -32.349 1.00 94.44 347 GLY A N 1
ATOM 2726 C CA . GLY A 1 347 ? 12.847 -6.006 -30.964 1.00 94.44 347 GLY A CA 1
ATOM 2727 C C . GLY A 1 347 ? 11.615 -6.157 -30.093 1.00 94.44 347 GLY A C 1
ATOM 2728 O O . GLY A 1 347 ? 11.225 -7.270 -29.756 1.00 94.44 347 GLY A O 1
ATOM 2729 N N . ALA A 1 348 ? 10.978 -5.040 -29.743 1.00 96.12 348 ALA A N 1
ATOM 2730 C CA . ALA A 1 348 ? 9.869 -5.064 -28.795 1.00 96.12 348 ALA A CA 1
ATOM 2731 C C . ALA A 1 348 ? 8.648 -5.851 -29.293 1.00 96.12 348 ALA A C 1
ATOM 2733 O O . ALA A 1 348 ? 8.157 -6.724 -28.578 1.00 96.12 348 ALA A O 1
ATOM 2734 N N . PHE A 1 349 ? 8.169 -5.568 -30.508 1.00 96.50 349 PHE A N 1
ATOM 2735 C CA . PHE A 1 349 ? 7.004 -6.258 -31.064 1.00 96.50 349 PHE A CA 1
ATOM 2736 C C . PHE A 1 349 ? 7.299 -7.725 -31.377 1.00 96.50 349 PHE A C 1
ATOM 2738 O O . PHE A 1 349 ? 6.496 -8.572 -31.000 1.00 96.50 349 PHE A O 1
ATOM 2745 N N . ASP A 1 350 ? 8.477 -8.045 -31.919 1.00 95.56 350 ASP A N 1
ATOM 2746 C CA . ASP A 1 350 ? 8.903 -9.435 -32.140 1.00 95.56 350 ASP A CA 1
ATOM 2747 C C . ASP A 1 350 ? 8.892 -10.264 -30.843 1.00 95.56 350 ASP A C 1
ATOM 2749 O O . ASP A 1 350 ? 8.408 -11.398 -30.825 1.00 95.56 350 ASP A O 1
ATOM 2753 N N . ILE A 1 351 ? 9.385 -9.698 -29.732 1.00 97.00 351 ILE A N 1
ATOM 2754 C CA . ILE A 1 351 ? 9.357 -10.358 -28.418 1.00 97.00 351 ILE A CA 1
ATOM 2755 C C . ILE A 1 351 ? 7.916 -10.612 -27.973 1.00 97.00 351 ILE A C 1
ATOM 2757 O O . ILE A 1 351 ? 7.614 -11.710 -27.499 1.00 97.00 351 ILE A O 1
ATOM 2761 N N . ILE A 1 352 ? 7.028 -9.623 -28.107 1.00 95.94 352 ILE A N 1
ATOM 2762 C CA . ILE A 1 352 ? 5.619 -9.756 -27.712 1.00 95.94 352 ILE A CA 1
ATOM 2763 C C . ILE A 1 352 ? 4.934 -10.826 -28.566 1.00 95.94 352 ILE A C 1
ATOM 2765 O O . ILE A 1 352 ? 4.380 -11.775 -28.016 1.00 95.94 352 ILE A O 1
ATOM 2769 N N . GLU A 1 353 ? 5.029 -10.734 -29.893 1.00 95.69 353 GLU A N 1
ATOM 2770 C CA . GLU A 1 353 ? 4.411 -11.686 -30.822 1.00 95.69 353 GLU A CA 1
ATOM 2771 C C . GLU A 1 353 ? 4.896 -13.117 -30.571 1.00 95.69 353 GLU A C 1
ATOM 2773 O O . GLU A 1 353 ? 4.091 -14.051 -30.474 1.00 95.69 353 GLU A O 1
ATOM 2778 N N . ARG A 1 354 ? 6.207 -13.301 -30.370 1.00 95.56 354 ARG A N 1
ATOM 2779 C CA . ARG A 1 354 ? 6.777 -14.613 -30.048 1.00 95.56 354 ARG A CA 1
ATOM 2780 C C . ARG A 1 354 ? 6.279 -15.132 -28.703 1.00 95.56 354 ARG A C 1
ATOM 2782 O O . ARG A 1 354 ? 5.965 -16.317 -28.597 1.00 95.56 354 ARG A O 1
ATOM 2789 N N . SER A 1 355 ? 6.173 -14.274 -27.692 1.00 95.62 355 SER A N 1
ATOM 2790 C CA . SER A 1 355 ? 5.680 -14.655 -26.361 1.00 95.62 355 SER A CA 1
ATOM 2791 C C . SER A 1 355 ? 4.221 -15.097 -26.411 1.00 95.62 355 SER A C 1
ATOM 2793 O O . SER A 1 355 ? 3.902 -16.172 -25.905 1.00 95.62 355 SER A O 1
ATOM 2795 N N . VAL A 1 356 ? 3.371 -14.343 -27.116 1.00 94.44 356 VAL A N 1
ATOM 2796 C CA . VAL A 1 356 ? 1.962 -14.692 -27.353 1.00 94.44 356 VAL A CA 1
ATOM 2797 C C . VAL A 1 356 ? 1.854 -16.034 -28.077 1.00 94.44 356 VAL A C 1
ATOM 2799 O O . VAL A 1 356 ? 1.117 -16.915 -27.639 1.00 94.44 356 VAL A O 1
ATOM 2802 N N . SER A 1 357 ? 2.640 -16.245 -29.141 1.00 94.50 357 SER A N 1
ATOM 2803 C CA . SER A 1 357 ? 2.609 -17.498 -29.915 1.00 94.50 357 SER A CA 1
ATOM 2804 C C . SER A 1 357 ? 2.981 -18.743 -29.096 1.00 94.50 357 SER A C 1
ATOM 2806 O O . SER A 1 357 ? 2.577 -19.855 -29.433 1.00 94.50 357 SER A O 1
ATOM 2808 N N . LEU A 1 358 ? 3.737 -18.556 -28.009 1.00 91.00 358 LEU A N 1
ATOM 2809 C CA . LEU A 1 358 ? 4.213 -19.613 -27.119 1.00 91.00 358 LEU A CA 1
ATOM 2810 C C . LEU A 1 358 ? 3.421 -19.702 -25.804 1.00 91.00 358 LEU A C 1
ATOM 2812 O O . LEU A 1 358 ? 3.787 -20.510 -24.950 1.00 91.00 358 LEU A O 1
ATOM 2816 N N . GLY A 1 359 ? 2.376 -18.886 -25.619 1.00 84.94 359 GLY A N 1
ATOM 2817 C CA . GLY A 1 359 ? 1.596 -18.830 -24.377 1.00 84.94 359 GLY A CA 1
ATOM 2818 C C . GLY A 1 359 ? 2.409 -18.357 -23.167 1.00 84.94 359 GLY A C 1
ATOM 2819 O O . GLY A 1 359 ? 2.255 -18.893 -22.072 1.00 84.94 359 GLY A O 1
ATOM 2820 N N . ARG A 1 360 ? 3.334 -17.414 -23.376 1.00 78.19 360 ARG A N 1
ATOM 2821 C CA . ARG A 1 360 ? 4.224 -16.835 -22.354 1.00 78.19 360 ARG A CA 1
ATOM 2822 C C . ARG A 1 360 ? 3.848 -15.380 -22.041 1.00 78.19 360 ARG A C 1
ATOM 2824 O O . ARG A 1 360 ? 4.707 -14.504 -22.124 1.00 78.19 360 ARG A O 1
ATOM 2831 N N . THR A 1 361 ? 2.570 -15.160 -21.753 1.00 68.88 361 THR A N 1
ATOM 2832 C CA . THR A 1 361 ? 1.926 -13.869 -21.449 1.00 68.88 361 THR A CA 1
ATOM 2833 C C . THR A 1 361 ? 0.862 -14.076 -20.386 1.00 68.88 361 THR A C 1
ATOM 2835 O O . THR A 1 361 ? 0.179 -15.125 -20.502 1.00 68.88 361 THR A O 1
#

Radius of gyration: 25.73 Å; chains: 1; bounding box: 58×53×74 Å

Organism: NCBI:txid1333877

Foldseek 3Di:
DDDDPDQPPPQFQVVQDDPQFRWFAQQLAPDTWTFHNQQQGDAWFLRQDCGPDARVPVLLHQPLSRATKHWDQVVPDVALWEAALRCVVRPRTIMASCVRVPPDDFLVVVLVVPVPCSVVSVVSNVSSLVSRLVSLLVVSLVSNVPDPDQDADAFQALAVRPQFDQDPLAVRAGWAQHAKHKDFLDPVCRSVVNSSRSSNRNSVSSCCSRHSRNDDDKDKDFDDPGQMIIIPGRHNDHDNPDGVCLALVNLCVVPPAEEDEAEAELEQCCVPPVNLVVRLVVLLSNLRNADQSYWYKYWYDFQATQDILDLATDRSDPVVSVSRSVVSVPDRSHHHHHDPPRCVPVPVVSRHVVCVVVVND

Sequence (361 aa):
LGAWPFELEWHGLDAKLEDGHLVFRPMGSLVGYDYPANYGNIQCKAHDLNLPPVCDQGSDSPSWCEEAWCYVDVNNCNVVASQSKFFPDVDDLYYSYATCSLGSTNSFDQWDMSNLDGTGMLIQRLQGYLQGSRAQIERGYESIQNWSSIEPCGFSSMCPCINCRESQGWNSTVVDTTDVGVVFRSDQSRDVVSCLSHAIATTYLRVAAKEAGNRVGYQYFGEQLAGSYVQWPNTEWCPADFDPRFRPWYAGPATGPKDVVIVVDTSGSMHDEGRSDMAREATTAILNTLSWKDFVNVVLFSSTVRATFADTLVPATYKQKEEIVKWAGWQEWEAGGTNFRHALFNGAFDIIERSVSLGRT

InterPro domains:
  IPR002035 von Willebrand factor, type A [PF13768] (259-344)
  IPR002035 von Willebrand factor, type A [PS50234] (259-326)
  IPR036465 von Willebrand factor A-like domain superfamily [G3DSA:3.40.50.410] (258-357)
  IPR036465 von Willebrand factor A-like domain superfamily [SSF53300] (257-347)
  IPR051173 Voltage-dependent calcium channel subunit alpha-2/delta [PTHR10166] (214-354)

pLDDT: mean 83.69, std 11.79, range [30.84, 97.62]